Protein AF-A0AAD9WYL6-F1 (afdb_monomer_lite)

pLDDT: mean 79.32, std 15.43, range [36.16, 98.44]

Organism: NCBI:txid168575

InterPro domains:
  IPR050232 F-box/LRR-repeat protein 13/AtMIF1-like [PTHR31900] (2-157)
  IPR055411 F-box/LRR-repeat protein 15/At3g58940/PEG3-like, LRR domain [PF24758] (2-146)

Structure (mmCIF, N/CA/C/O backbone):
data_AF-A0AAD9WYL6-F1
#
_entry.id   AF-A0AAD9WYL6-F1
#
loop_
_atom_site.group_PDB
_atom_site.id
_atom_site.type_symbol
_atom_site.label_atom_id
_atom_site.label_alt_id
_atom_site.label_comp_id
_atom_site.label_asym_id
_atom_site.label_entity_id
_atom_site.label_seq_id
_atom_site.pdbx_PDB_ins_code
_atom_site.Cartn_x
_atom_site.Cartn_y
_atom_site.Cartn_z
_atom_site.occupancy
_atom_site.B_iso_or_equiv
_atom_site.auth_seq_id
_atom_site.auth_comp_id
_atom_site.auth_asym_id
_atom_site.auth_atom_id
_atom_site.pdbx_PDB_model_num
ATOM 1 N N . MET A 1 1 ? -6.197 -28.060 -0.297 1.00 52.44 1 MET A N 1
ATOM 2 C CA . MET A 1 1 ? -6.717 -26.682 -0.125 1.00 52.44 1 MET A CA 1
ATOM 3 C C . MET A 1 1 ? -6.714 -26.331 1.354 1.00 52.44 1 MET A C 1
ATOM 5 O O . MET A 1 1 ? -7.351 -27.037 2.128 1.00 52.44 1 MET A O 1
ATOM 9 N N . CYS A 1 2 ? -5.979 -25.294 1.756 1.00 55.16 2 CYS A N 1
ATOM 10 C CA . CYS A 1 2 ? -5.820 -24.909 3.160 1.00 55.16 2 CYS A CA 1
ATOM 11 C C . CYS A 1 2 ? -6.941 -23.933 3.568 1.00 55.16 2 CYS A C 1
ATOM 13 O O . CYS A 1 2 ? -6.807 -22.726 3.416 1.00 55.16 2 CYS A O 1
ATOM 15 N N . ARG A 1 3 ? -8.079 -24.454 4.051 1.00 66.62 3 ARG A N 1
ATOM 16 C CA . ARG A 1 3 ? -9.292 -23.661 4.373 1.00 66.62 3 ARG A CA 1
ATOM 17 C C . ARG A 1 3 ? -9.176 -22.782 5.628 1.00 66.62 3 ARG A C 1
ATOM 19 O O . ARG A 1 3 ? -10.157 -22.178 6.035 1.00 66.62 3 ARG A O 1
ATOM 26 N N . SER A 1 4 ? -8.011 -22.721 6.259 1.00 79.31 4 SER A N 1
ATOM 27 C CA . SER A 1 4 ? -7.775 -21.965 7.494 1.00 79.31 4 SER A CA 1
ATOM 28 C C . SER A 1 4 ? -6.574 -21.029 7.396 1.00 79.31 4 SER A C 1
ATOM 30 O O . SER A 1 4 ? -6.158 -20.466 8.409 1.00 79.31 4 SER A O 1
ATOM 32 N N . LEU A 1 5 ? -5.979 -20.889 6.206 1.00 85.06 5 LEU A N 1
ATOM 33 C CA . LEU A 1 5 ? -4.771 -20.097 6.035 1.00 85.06 5 LEU A CA 1
ATOM 34 C C . LEU A 1 5 ? -5.101 -18.608 6.190 1.00 85.06 5 LEU A C 1
ATOM 36 O O . LEU A 1 5 ? -5.692 -17.999 5.306 1.00 85.06 5 LEU A O 1
ATOM 40 N N . LYS A 1 6 ? -4.720 -18.039 7.336 1.00 90.94 6 LYS A N 1
ATOM 41 C CA . LYS A 1 6 ? -4.897 -16.613 7.654 1.00 90.94 6 LYS A CA 1
ATOM 42 C C . LYS A 1 6 ? -3.690 -15.766 7.277 1.00 90.94 6 LYS A C 1
ATOM 44 O O . LYS A 1 6 ? -3.832 -14.566 7.082 1.00 90.94 6 LYS A O 1
ATOM 49 N N . THR A 1 7 ? -2.520 -16.385 7.183 1.00 92.44 7 THR A N 1
ATOM 50 C CA . THR A 1 7 ? -1.264 -15.697 6.904 1.00 92.44 7 THR A CA 1
ATOM 51 C C . THR A 1 7 ? -0.485 -16.491 5.878 1.00 92.44 7 THR A C 1
ATOM 53 O O . THR A 1 7 ? -0.238 -17.679 6.079 1.00 92.44 7 THR A O 1
ATOM 56 N N . LEU A 1 8 ? -0.081 -15.824 4.805 1.00 90.00 8 LEU A N 1
ATOM 57 C CA . LEU A 1 8 ? 0.807 -16.355 3.788 1.00 90.00 8 LEU A CA 1
ATOM 58 C C . LEU A 1 8 ? 1.998 -15.412 3.683 1.00 90.00 8 LEU A C 1
ATOM 60 O O . LEU A 1 8 ? 1.837 -14.207 3.505 1.00 90.00 8 LEU A O 1
ATOM 64 N N . LYS A 1 9 ? 3.194 -15.974 3.821 1.00 91.88 9 LYS A N 1
ATOM 65 C CA . LYS A 1 9 ? 4.445 -15.259 3.607 1.00 91.88 9 LYS A CA 1
ATOM 66 C C . LYS A 1 9 ? 5.220 -16.006 2.541 1.00 91.88 9 LYS A C 1
ATOM 68 O O . LYS A 1 9 ? 5.537 -17.177 2.742 1.00 91.88 9 LYS A O 1
ATOM 73 N N . LEU A 1 10 ? 5.500 -15.343 1.432 1.00 88.38 10 LEU A N 1
ATOM 74 C CA . LEU A 1 10 ? 6.329 -15.872 0.361 1.00 88.38 10 LEU A CA 1
ATOM 75 C C . LEU A 1 10 ? 7.615 -15.059 0.322 1.00 88.38 10 LEU A C 1
ATOM 77 O O . LEU A 1 10 ? 7.587 -13.832 0.283 1.00 88.38 10 LEU A O 1
ATOM 81 N N . TRP A 1 11 ? 8.726 -15.774 0.414 1.00 84.38 11 TRP A N 1
ATOM 82 C CA . TRP A 1 11 ? 10.079 -15.242 0.395 1.00 84.38 11 TRP A CA 1
ATOM 83 C C . TRP A 1 11 ? 10.818 -16.016 -0.685 1.00 84.38 11 TRP A C 1
ATOM 85 O O . TRP A 1 11 ? 10.579 -17.223 -0.793 1.00 84.38 11 TRP A O 1
ATOM 95 N N . LEU A 1 12 ? 11.730 -15.341 -1.389 1.00 76.12 12 LEU A N 1
ATOM 96 C CA . LEU A 1 12 ? 12.538 -15.813 -2.525 1.00 76.12 12 LEU A CA 1
ATOM 97 C C . LEU A 1 12 ? 11.922 -15.476 -3.890 1.00 76.12 12 LEU A C 1
ATOM 99 O O . LEU A 1 12 ? 10.693 -15.427 -4.003 1.00 76.12 12 LEU A O 1
ATOM 103 N N . PRO A 1 13 ? 12.771 -15.325 -4.933 1.00 72.19 13 PRO A N 1
ATOM 104 C CA . PRO A 1 13 ? 12.332 -15.162 -6.312 1.00 72.19 13 PRO A CA 1
ATOM 105 C C . PRO A 1 13 ? 11.465 -16.339 -6.738 1.00 72.19 13 PRO A C 1
ATOM 107 O O . PRO A 1 13 ? 11.939 -17.402 -7.137 1.00 72.19 13 PRO A O 1
ATOM 110 N N . CYS A 1 14 ? 10.160 -16.135 -6.628 1.00 71.38 14 CYS A N 1
ATOM 111 C CA . CYS A 1 14 ? 9.137 -17.028 -7.123 1.00 71.38 14 CYS A CA 1
ATOM 112 C C . CYS A 1 14 ? 8.284 -16.261 -8.121 1.00 71.38 14 CYS A C 1
ATOM 114 O O . CYS A 1 14 ? 8.008 -15.072 -7.954 1.00 71.38 14 CYS A O 1
ATOM 116 N N . ARG A 1 15 ? 7.901 -16.954 -9.190 1.00 73.94 15 ARG A N 1
ATOM 117 C CA . ARG A 1 15 ? 6.979 -16.412 -10.173 1.00 73.94 15 ARG A CA 1
ATOM 118 C C . ARG A 1 15 ? 5.569 -16.728 -9.715 1.00 73.94 15 ARG A C 1
ATOM 120 O O . ARG A 1 15 ? 5.227 -17.888 -9.484 1.00 73.94 15 ARG A O 1
ATOM 127 N N . LEU A 1 16 ? 4.786 -15.683 -9.534 1.00 71.62 16 LEU A N 1
ATOM 128 C CA . LEU A 1 16 ? 3.432 -15.758 -9.039 1.00 71.62 16 LEU A CA 1
ATOM 129 C C . LEU A 1 16 ? 2.500 -15.381 -10.183 1.00 71.62 16 LEU A C 1
ATOM 131 O O . LEU A 1 16 ? 2.126 -14.224 -10.357 1.00 71.62 16 LEU A O 1
ATOM 135 N N . ASP A 1 17 ? 2.157 -16.390 -10.975 1.00 66.44 17 ASP A N 1
ATOM 136 C CA . ASP A 1 17 ? 1.186 -16.249 -12.049 1.00 66.44 17 ASP A CA 1
ATOM 137 C C . ASP A 1 17 ? -0.225 -16.408 -11.465 1.00 66.44 17 ASP A C 1
ATOM 139 O O . ASP A 1 17 ? -0.528 -17.403 -10.802 1.00 66.44 17 ASP A O 1
ATOM 143 N N . ASN A 1 18 ? -1.114 -15.453 -11.744 1.00 55.84 18 ASN A N 1
ATOM 144 C CA . ASN A 1 18 ? -2.562 -15.620 -11.595 1.00 55.84 18 ASN A CA 1
ATOM 145 C C . ASN A 1 18 ? -3.059 -16.141 -10.225 1.00 55.84 18 ASN A C 1
ATOM 147 O O . ASN A 1 18 ? -3.792 -17.135 -10.167 1.00 55.84 18 ASN A O 1
ATOM 151 N N . LEU A 1 19 ? -2.807 -15.408 -9.125 1.00 55.34 19 LEU A N 1
ATOM 152 C CA . LEU A 1 19 ? -3.523 -15.625 -7.843 1.00 55.34 19 LEU A CA 1
ATOM 153 C C . LEU A 1 19 ? -5.058 -15.605 -8.000 1.00 55.34 19 LEU A C 1
ATOM 155 O O . LEU A 1 19 ? -5.783 -16.168 -7.178 1.00 55.34 19 LEU A O 1
ATOM 159 N N . VAL A 1 20 ? -5.542 -14.954 -9.062 1.00 48.94 20 VAL A N 1
ATOM 160 C CA . VAL A 1 20 ? -6.944 -14.578 -9.280 1.00 48.94 20 VAL A CA 1
ATOM 161 C C . VAL A 1 20 ? -7.615 -15.371 -10.390 1.00 48.94 20 VAL A C 1
ATOM 163 O O . VAL A 1 20 ? -8.774 -15.106 -10.694 1.00 48.94 20 VAL A O 1
ATOM 166 N N . SER A 1 21 ? -6.992 -16.414 -10.961 1.00 51.00 21 SER A N 1
ATOM 167 C CA . SER A 1 21 ? -7.818 -17.303 -11.789 1.00 51.00 21 SER A CA 1
ATOM 168 C C . SER A 1 21 ? -8.995 -17.775 -10.919 1.00 51.00 21 SER A C 1
ATOM 170 O O . SER A 1 21 ? -8.754 -18.250 -9.804 1.00 51.00 21 SER A O 1
ATOM 172 N N . PRO A 1 22 ? -10.259 -17.673 -11.374 1.00 47.81 22 PRO A N 1
ATOM 173 C CA . PRO A 1 22 ? -11.424 -18.144 -10.617 1.00 47.81 22 PRO A CA 1
ATOM 174 C C . PRO A 1 22 ? -11.296 -19.612 -10.168 1.00 47.81 22 PRO A C 1
ATOM 176 O O . PRO A 1 22 ? -11.994 -20.067 -9.267 1.00 47.81 22 PRO A O 1
ATOM 179 N N . LYS A 1 23 ? -10.368 -20.356 -10.786 1.00 47.44 23 LYS A N 1
ATOM 180 C CA . LYS A 1 23 ? -9.962 -21.716 -10.420 1.00 47.44 23 LYS A CA 1
ATOM 181 C C . LYS A 1 23 ? -9.140 -21.805 -9.119 1.00 47.44 23 LYS A C 1
ATOM 183 O O . LYS A 1 23 ? -9.174 -22.850 -8.473 1.00 47.44 23 LYS A O 1
ATOM 188 N N . TYR A 1 24 ? -8.427 -20.747 -8.721 1.00 50.22 24 TYR A N 1
ATOM 189 C CA . TYR A 1 24 ? -7.534 -20.695 -7.551 1.00 50.22 24 TYR A CA 1
ATOM 190 C C . TYR A 1 24 ? -7.985 -19.704 -6.459 1.00 50.22 24 TYR A C 1
ATOM 192 O O . TYR A 1 24 ? -7.604 -19.880 -5.300 1.00 50.22 24 TYR A O 1
ATOM 200 N N . SER A 1 25 ? -8.863 -18.740 -6.778 1.00 52.41 25 SER A N 1
ATOM 201 C CA . SER A 1 25 ? -9.396 -17.731 -5.835 1.00 52.41 25 SER A CA 1
ATOM 202 C C . SER A 1 25 ? -10.099 -18.328 -4.602 1.00 52.41 25 SER A C 1
ATOM 204 O O . SER A 1 25 ? -10.103 -17.739 -3.523 1.00 52.41 25 SER A O 1
ATOM 206 N N . ILE A 1 26 ? -10.611 -19.556 -4.721 1.00 52.53 26 ILE A N 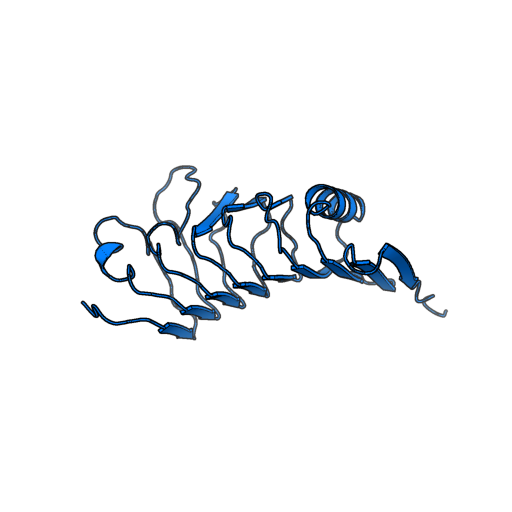1
ATOM 207 C CA . ILE A 1 26 ? -11.281 -20.310 -3.647 1.00 52.53 26 ILE A CA 1
ATOM 208 C C . ILE A 1 26 ? -10.323 -20.614 -2.468 1.00 52.53 26 ILE A C 1
ATOM 210 O O . ILE A 1 26 ? -10.763 -20.891 -1.351 1.00 52.53 26 ILE A O 1
ATOM 214 N N . GLY A 1 27 ? -9.002 -20.557 -2.682 1.00 59.69 27 GLY A N 1
ATOM 215 C CA . GLY A 1 27 ? -7.993 -20.928 -1.685 1.00 59.69 27 GLY A CA 1
ATOM 216 C C . GLY A 1 27 ? -7.671 -19.871 -0.623 1.00 59.69 27 GLY A C 1
ATOM 217 O O . GLY A 1 27 ? -7.211 -20.246 0.456 1.00 59.69 27 GLY A O 1
ATOM 218 N N . PHE A 1 28 ? -7.920 -18.585 -0.892 1.00 74.38 28 PHE A N 1
ATOM 219 C CA . PHE A 1 28 ? -7.426 -17.474 -0.058 1.00 74.38 28 PHE A CA 1
ATOM 220 C C . PHE A 1 28 ? -8.524 -16.613 0.562 1.00 74.38 28 PHE A C 1
ATOM 222 O O . PHE A 1 28 ? -8.239 -15.585 1.167 1.00 74.38 28 PHE A O 1
ATOM 229 N N . GLN A 1 29 ? -9.778 -17.062 0.514 1.00 78.88 29 GLN A N 1
ATOM 230 C CA . GLN A 1 29 ? -10.900 -16.318 1.089 1.00 78.88 29 GLN A CA 1
ATOM 231 C C . GLN A 1 29 ? -10.741 -16.012 2.588 1.00 78.88 29 GLN A C 1
ATOM 233 O O . GLN A 1 29 ? -11.366 -15.083 3.068 1.00 78.88 29 GLN A O 1
ATOM 238 N N . PHE A 1 30 ? -9.936 -16.765 3.344 1.00 85.00 30 PHE A N 1
ATOM 239 C CA . PHE A 1 30 ? -9.688 -16.519 4.776 1.00 85.00 30 PHE A CA 1
ATOM 240 C C . PHE A 1 30 ? -8.357 -15.820 5.062 1.00 85.00 30 PHE A C 1
ATOM 242 O O . PHE A 1 30 ? -8.015 -15.611 6.230 1.00 85.00 30 PHE A O 1
ATOM 249 N N . LEU A 1 31 ? -7.600 -15.497 4.014 1.00 90.25 31 LEU A N 1
ATOM 250 C CA . LEU A 1 31 ? -6.308 -14.855 4.134 1.00 90.25 31 LEU A CA 1
ATOM 251 C C . LEU A 1 31 ? -6.506 -13.432 4.650 1.00 90.25 31 LEU A C 1
ATOM 253 O O . LEU A 1 31 ? -7.229 -12.651 4.045 1.00 90.25 31 LEU A O 1
ATOM 257 N N . LYS A 1 32 ? -5.863 -13.127 5.775 1.00 94.69 32 LYS A N 1
ATOM 258 C CA . LYS A 1 32 ? -5.851 -11.813 6.425 1.00 94.69 32 LYS A CA 1
ATOM 259 C C . LYS A 1 32 ? -4.530 -11.093 6.219 1.00 94.69 32 LYS A C 1
ATOM 261 O O . LYS A 1 32 ? -4.514 -9.877 6.142 1.00 94.69 32 LYS A O 1
ATOM 266 N N . ASN A 1 33 ? -3.430 -11.836 6.131 1.00 95.56 33 ASN A N 1
ATOM 267 C CA . ASN A 1 33 ? -2.089 -11.280 6.015 1.00 95.56 33 ASN A CA 1
ATOM 268 C C . ASN A 1 33 ? -1.378 -11.907 4.821 1.00 95.56 33 ASN A C 1
ATOM 270 O O . ASN A 1 33 ? -1.185 -13.127 4.793 1.00 95.56 33 ASN A O 1
ATOM 274 N N . LEU A 1 34 ? -0.958 -11.080 3.873 1.00 93.25 34 LEU A N 1
ATOM 275 C CA . LEU A 1 34 ? -0.151 -11.492 2.737 1.00 93.25 34 LEU A CA 1
ATOM 276 C C . LEU A 1 34 ? 1.135 -10.675 2.714 1.00 93.25 34 LEU A C 1
ATOM 278 O O . LEU A 1 34 ? 1.091 -9.454 2.631 1.00 93.25 34 LEU A O 1
ATOM 282 N N . ILE A 1 35 ? 2.271 -11.363 2.785 1.00 93.56 35 ILE A N 1
ATOM 283 C CA . ILE A 1 35 ? 3.592 -10.750 2.648 1.00 93.56 35 ILE A CA 1
ATOM 284 C C . ILE A 1 35 ? 4.287 -11.419 1.472 1.00 93.56 35 ILE A C 1
ATOM 286 O O . ILE A 1 35 ? 4.520 -12.632 1.502 1.00 93.56 35 ILE A O 1
ATOM 290 N N . LEU A 1 36 ? 4.608 -10.632 0.454 1.00 91.56 36 LEU A N 1
ATOM 291 C CA . LEU A 1 36 ? 5.370 -11.049 -0.713 1.00 91.56 36 LEU A CA 1
ATOM 292 C C . LEU A 1 36 ? 6.725 -10.350 -0.673 1.00 91.56 36 LEU A C 1
ATOM 294 O O . LEU A 1 36 ? 6.789 -9.132 -0.521 1.00 91.56 36 LEU A O 1
ATOM 298 N N . ASN A 1 37 ? 7.801 -11.121 -0.777 1.00 92.00 37 ASN A N 1
ATOM 299 C CA . ASN A 1 37 ? 9.156 -10.596 -0.829 1.00 92.00 37 ASN A CA 1
ATOM 300 C C . ASN A 1 37 ? 9.907 -11.182 -2.027 1.00 92.00 37 ASN A C 1
ATOM 302 O O . ASN A 1 37 ? 9.990 -12.404 -2.153 1.00 92.00 37 ASN A O 1
ATOM 306 N N . GLU A 1 38 ? 10.450 -10.307 -2.874 1.00 90.62 38 GLU A N 1
ATOM 307 C CA . GLU A 1 38 ? 11.195 -10.655 -4.091 1.00 90.62 38 GLU A CA 1
ATOM 308 C C . GLU A 1 38 ? 10.375 -11.458 -5.116 1.00 90.62 38 GLU A C 1
ATOM 310 O O . GLU A 1 38 ? 10.911 -12.251 -5.884 1.00 90.62 38 GLU A O 1
ATOM 315 N N . VAL A 1 39 ? 9.055 -11.263 -5.157 1.00 85.81 39 VAL A N 1
ATOM 316 C CA . VAL A 1 39 ? 8.153 -12.037 -6.025 1.00 85.81 39 VAL A CA 1
ATOM 317 C C . VAL A 1 39 ? 8.046 -11.412 -7.413 1.00 85.81 39 VAL A C 1
ATOM 319 O O . VAL A 1 39 ? 7.825 -10.210 -7.548 1.00 85.81 39 VAL A O 1
ATOM 322 N N . TRP A 1 40 ? 8.155 -12.246 -8.448 1.00 82.38 40 TRP A N 1
ATOM 323 C CA . TRP A 1 40 ? 7.896 -11.867 -9.835 1.00 82.38 40 TRP A CA 1
ATOM 324 C C . TRP A 1 40 ? 6.422 -12.059 -10.155 1.00 82.38 40 TRP A C 1
ATOM 326 O O . TRP A 1 40 ? 5.912 -13.178 -10.187 1.00 82.38 40 TRP A O 1
ATOM 336 N N . ILE A 1 41 ? 5.749 -10.952 -10.401 1.00 76.25 41 ILE A N 1
ATOM 337 C CA . ILE A 1 41 ? 4.348 -10.873 -10.759 1.00 76.25 41 ILE A CA 1
ATOM 338 C C . ILE A 1 41 ? 4.280 -10.659 -12.267 1.00 76.25 41 ILE A C 1
ATOM 340 O O . ILE A 1 41 ? 4.645 -9.604 -12.789 1.00 76.25 41 ILE A O 1
ATOM 344 N N . SER A 1 42 ? 3.811 -11.678 -12.977 1.00 68.75 42 SER A N 1
ATOM 345 C CA . SER A 1 42 ? 3.544 -11.581 -14.406 1.00 68.75 42 SER A CA 1
ATOM 346 C C . SER A 1 42 ? 2.118 -11.974 -14.707 1.00 68.75 42 SER A C 1
ATOM 348 O O . SER A 1 42 ? 1.587 -12.931 -14.142 1.00 68.75 42 SER A O 1
ATOM 350 N N . ASP A 1 43 ? 1.537 -11.242 -15.643 1.00 62.22 43 ASP A N 1
ATOM 351 C CA . ASP A 1 43 ? 0.352 -11.683 -16.340 1.00 62.22 43 ASP A CA 1
ATOM 352 C C . ASP A 1 43 ? 0.782 -12.440 -17.603 1.00 62.22 43 ASP A C 1
ATOM 354 O O . ASP A 1 43 ? 1.632 -11.968 -18.361 1.00 62.22 43 ASP A O 1
ATOM 358 N N . ASN A 1 44 ? 0.241 -13.643 -17.782 1.00 56.78 44 ASN A N 1
ATOM 359 C CA . ASN A 1 44 ? 0.467 -14.457 -18.975 1.00 56.78 44 ASN A CA 1
ATOM 360 C C . ASN A 1 44 ? -0.633 -14.231 -20.033 1.00 56.78 44 ASN A C 1
ATOM 362 O O . ASN A 1 44 ? -0.583 -14.886 -21.073 1.00 56.78 44 ASN A O 1
ATOM 366 N N . ASP A 1 45 ? -1.617 -13.352 -19.789 1.00 55.84 45 ASP A N 1
ATOM 367 C CA . AS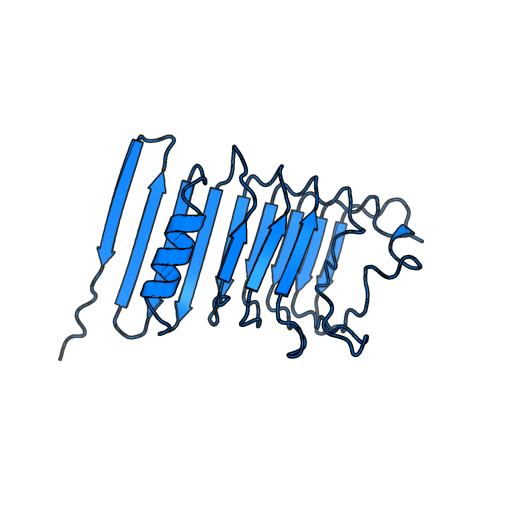P A 1 45 ? -2.652 -13.015 -20.766 1.00 55.84 45 ASP A CA 1
ATOM 368 C C . ASP A 1 45 ? -2.235 -11.808 -21.637 1.00 55.84 45 ASP A C 1
ATOM 370 O O . ASP A 1 45 ? -2.036 -10.682 -21.191 1.00 55.84 45 ASP A O 1
ATOM 374 N N . ASP A 1 46 ? -2.110 -12.058 -22.942 1.00 51.38 46 ASP A N 1
ATOM 375 C CA . ASP A 1 46 ? -1.544 -11.168 -23.971 1.00 51.38 46 ASP A CA 1
ATOM 376 C C . ASP A 1 46 ? -2.341 -9.869 -24.270 1.00 51.38 46 ASP A C 1
ATOM 378 O O . ASP A 1 46 ? -2.180 -9.273 -25.340 1.00 51.38 46 ASP A O 1
ATOM 382 N N . LYS A 1 47 ? -3.255 -9.407 -23.403 1.00 51.81 47 LYS A N 1
ATOM 383 C CA . LYS A 1 47 ? -4.171 -8.301 -23.751 1.00 51.81 47 LYS A CA 1
ATOM 384 C C . LYS A 1 47 ? -4.475 -7.332 -22.613 1.00 51.81 47 LYS A C 1
ATOM 386 O O . LYS A 1 47 ? -5.551 -7.401 -22.035 1.00 51.81 47 LYS A O 1
ATOM 391 N N . ASN A 1 48 ? -3.617 -6.319 -22.468 1.00 50.66 48 ASN A N 1
ATOM 392 C CA . ASN A 1 48 ? -3.969 -4.961 -22.014 1.00 50.66 48 ASN A CA 1
ATOM 393 C C . ASN A 1 48 ? -4.902 -4.898 -20.787 1.00 50.66 48 ASN A C 1
ATOM 395 O O . ASN A 1 48 ? -5.838 -4.096 -20.735 1.00 50.66 48 ASN A O 1
ATOM 399 N N . SER A 1 49 ? -4.702 -5.810 -19.847 1.00 52.81 49 SER A N 1
ATOM 400 C CA . SER A 1 49 ? -5.659 -6.119 -18.804 1.00 52.81 49 SER A CA 1
ATOM 401 C C . SER A 1 49 ? -5.193 -5.490 -17.501 1.00 52.81 49 SER A C 1
ATOM 403 O O . SER A 1 49 ? -4.176 -5.840 -16.910 1.00 52.81 49 SER A O 1
ATOM 405 N N . SER A 1 50 ? -5.969 -4.511 -17.050 1.00 57.22 50 SER A N 1
ATOM 406 C CA . SER A 1 50 ? -5.947 -4.030 -15.677 1.00 57.22 50 SER A CA 1
ATOM 407 C C . SER A 1 50 ? -6.170 -5.215 -14.734 1.00 57.22 50 SER A C 1
ATOM 409 O O . SER A 1 50 ? -7.300 -5.699 -14.613 1.00 57.22 50 SER A O 1
ATOM 411 N N . HIS A 1 51 ? -5.114 -5.712 -14.094 1.00 66.38 51 HIS A N 1
ATOM 412 C CA . HIS A 1 51 ? -5.221 -6.859 -13.201 1.00 66.38 51 HIS A CA 1
ATOM 413 C C . HIS A 1 51 ? -5.132 -6.446 -11.743 1.00 66.38 51 HIS A C 1
ATOM 415 O O . HIS A 1 51 ? -4.170 -5.823 -11.297 1.00 66.38 51 HIS A O 1
ATOM 421 N N . ASP A 1 52 ? -6.148 -6.870 -11.002 1.00 77.19 52 ASP A N 1
ATOM 422 C CA . ASP A 1 52 ? -6.166 -6.839 -9.554 1.00 77.19 52 ASP A CA 1
ATOM 423 C C . ASP A 1 52 ? -5.931 -8.248 -9.014 1.00 77.19 52 ASP A C 1
ATOM 425 O O . ASP A 1 52 ? -6.841 -9.083 -8.986 1.00 77.19 52 ASP A O 1
ATOM 429 N N . LEU A 1 53 ? -4.693 -8.492 -8.581 1.00 74.69 53 LEU A N 1
ATOM 430 C CA . LEU A 1 53 ? -4.208 -9.773 -8.060 1.00 74.69 53 LEU A CA 1
ATOM 431 C C . LEU A 1 53 ? -4.766 -10.130 -6.678 1.00 74.69 53 LEU A C 1
ATOM 433 O O . LEU A 1 53 ? -4.598 -11.263 -6.219 1.00 74.69 53 LEU A O 1
ATOM 437 N N . PHE A 1 54 ? -5.422 -9.184 -6.011 1.00 79.88 54 PHE A N 1
ATOM 438 C CA . PHE A 1 54 ? -5.908 -9.352 -4.647 1.00 79.88 54 PHE A CA 1
ATOM 439 C C . PHE A 1 54 ? -7.431 -9.354 -4.557 1.00 79.88 54 PHE A C 1
ATOM 441 O O . PHE A 1 54 ? -7.957 -9.668 -3.492 1.00 79.88 54 PHE A O 1
ATOM 448 N N . SER A 1 55 ? -8.138 -9.153 -5.672 1.00 77.94 55 SER A N 1
ATOM 449 C CA . SER A 1 55 ? -9.607 -9.194 -5.748 1.00 77.94 55 SER A CA 1
ATOM 450 C C . SER A 1 55 ? -10.242 -10.479 -5.181 1.00 77.94 55 SER A C 1
ATOM 452 O O . SER A 1 55 ? -11.372 -10.457 -4.695 1.00 77.94 55 SER A O 1
ATOM 454 N N . GLY A 1 56 ? -9.523 -11.610 -5.183 1.00 77.19 56 GLY A N 1
ATOM 455 C CA . GLY A 1 56 ? -9.967 -12.867 -4.557 1.00 77.19 56 GLY A CA 1
ATOM 456 C C . GLY A 1 56 ? -9.770 -12.948 -3.033 1.00 77.19 56 GLY A C 1
ATOM 457 O O . GLY A 1 56 ? -10.338 -13.822 -2.376 1.00 77.19 56 GLY A O 1
ATOM 458 N N . CYS A 1 57 ? -8.981 -12.049 -2.445 1.00 83.94 57 CYS A N 1
ATOM 459 C CA . CYS A 1 57 ? -8.618 -12.039 -1.028 1.00 83.94 57 CYS A CA 1
ATOM 460 C C . CYS A 1 57 ? -9.557 -11.122 -0.224 1.00 83.94 57 CYS A C 1
ATOM 462 O O . CYS A 1 57 ? -9.134 -10.159 0.407 1.00 83.94 57 CYS A O 1
ATOM 464 N N . LEU A 1 58 ? -10.856 -11.435 -0.213 1.00 86.44 58 LEU A N 1
ATOM 465 C CA . LEU A 1 58 ? -11.909 -10.574 0.362 1.00 86.44 58 LEU A CA 1
ATOM 466 C C . LEU A 1 58 ? -11.783 -10.285 1.871 1.00 86.44 58 LEU A C 1
ATOM 468 O O . LEU A 1 58 ? -12.463 -9.399 2.388 1.00 86.44 58 LEU A O 1
ATOM 472 N N . ASN A 1 59 ? -10.967 -11.058 2.593 1.00 91.31 59 ASN A N 1
ATOM 473 C CA . ASN A 1 59 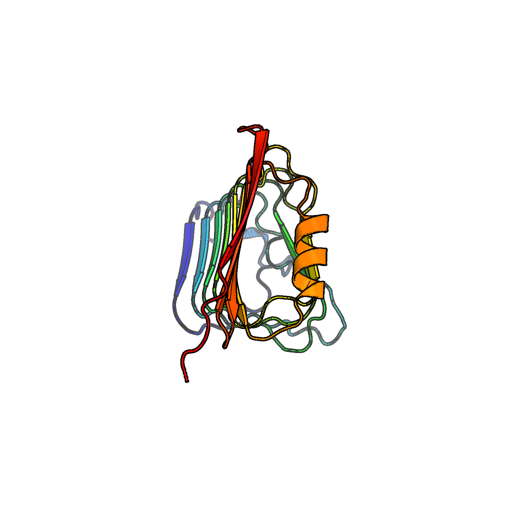? -10.704 -10.874 4.022 1.00 91.31 59 ASN A CA 1
ATOM 474 C C . ASN A 1 59 ? -9.286 -10.371 4.319 1.00 91.31 59 ASN A C 1
ATOM 476 O O . ASN A 1 59 ? -8.868 -10.420 5.476 1.00 91.31 59 ASN A O 1
ATOM 480 N N . LEU A 1 60 ? -8.559 -9.909 3.298 1.00 93.69 60 LEU A N 1
ATOM 481 C CA . LEU A 1 60 ? -7.210 -9.387 3.450 1.00 93.69 60 LEU A CA 1
ATOM 482 C C . LEU A 1 60 ? -7.244 -8.090 4.256 1.00 93.69 60 LEU A C 1
ATOM 484 O O . LEU A 1 60 ? -7.912 -7.141 3.865 1.00 93.69 60 LEU A O 1
ATOM 488 N N . GLU A 1 61 ? -6.524 -8.080 5.372 1.00 97.25 61 GLU A N 1
ATOM 489 C CA . GLU A 1 61 ? -6.406 -6.964 6.315 1.00 97.25 61 GLU A CA 1
ATOM 490 C C . GLU A 1 61 ? -5.025 -6.301 6.202 1.00 97.25 61 GLU A C 1
ATOM 492 O O . GLU A 1 61 ? -4.916 -5.086 6.331 1.00 97.25 61 GLU A O 1
ATOM 497 N N . ASN A 1 62 ? -3.978 -7.080 5.907 1.00 97.94 62 ASN A N 1
ATOM 498 C CA . ASN A 1 62 ? -2.600 -6.609 5.787 1.00 97.94 62 ASN A CA 1
ATOM 499 C C . ASN A 1 62 ? -1.952 -7.143 4.505 1.00 97.94 62 ASN A C 1
ATOM 501 O O . ASN A 1 62 ? -1.876 -8.362 4.307 1.00 97.94 62 ASN A O 1
ATOM 505 N N . LEU A 1 63 ? -1.446 -6.236 3.672 1.00 96.06 63 LEU A N 1
ATOM 506 C CA . LEU A 1 63 ? -0.696 -6.547 2.459 1.00 96.06 63 LEU A CA 1
ATOM 507 C C . LEU A 1 63 ? 0.670 -5.865 2.503 1.00 96.06 63 LEU A C 1
ATOM 509 O O . LEU A 1 63 ? 0.755 -4.651 2.669 1.00 96.06 63 LEU A O 1
ATOM 513 N N . GLU A 1 64 ? 1.730 -6.647 2.325 1.00 95.81 64 GLU A N 1
ATOM 514 C CA . GLU A 1 64 ? 3.097 -6.142 2.218 1.00 95.81 64 GLU A CA 1
ATOM 515 C C . GLU A 1 64 ? 3.745 -6.675 0.935 1.00 95.81 64 GLU A C 1
ATOM 517 O O . GLU A 1 64 ? 3.812 -7.889 0.720 1.00 95.81 64 GLU A O 1
ATOM 522 N N . LEU A 1 65 ? 4.210 -5.763 0.084 1.00 92.75 65 LEU A N 1
ATOM 523 C CA . LEU A 1 65 ? 4.891 -6.048 -1.176 1.00 92.75 65 LEU A CA 1
ATOM 524 C C . LEU A 1 65 ? 6.310 -5.498 -1.091 1.00 92.75 65 LEU A C 1
ATOM 526 O O . LEU A 1 65 ? 6.500 -4.290 -1.151 1.00 92.75 65 LEU A O 1
ATOM 530 N N . ASN A 1 66 ? 7.300 -6.371 -0.948 1.00 92.69 66 ASN A N 1
ATOM 531 C CA . ASN A 1 66 ? 8.698 -5.983 -0.787 1.00 92.69 66 ASN A CA 1
ATOM 532 C C . ASN A 1 66 ? 9.516 -6.468 -1.983 1.00 92.69 66 ASN A C 1
ATOM 534 O O . ASN A 1 66 ? 9.478 -7.656 -2.307 1.00 92.69 66 ASN A O 1
ATOM 538 N N . LYS A 1 67 ? 10.251 -5.563 -2.637 1.00 89.81 67 LYS A N 1
ATOM 539 C CA . LYS A 1 67 ? 11.155 -5.861 -3.762 1.00 89.81 67 LYS A CA 1
ATOM 540 C C . LYS A 1 67 ? 10.505 -6.714 -4.846 1.00 89.81 67 LYS A C 1
ATOM 542 O O . LYS A 1 67 ? 11.126 -7.612 -5.406 1.00 89.81 67 LYS A O 1
ATOM 547 N N . CYS A 1 68 ? 9.215 -6.519 -5.070 1.00 86.50 68 CYS A N 1
ATOM 548 C CA . CYS A 1 68 ? 8.479 -7.309 -6.040 1.00 86.50 68 CYS A CA 1
ATOM 549 C C . CYS A 1 68 ? 8.692 -6.727 -7.450 1.00 86.50 68 CYS A C 1
ATOM 551 O O . CYS A 1 68 ? 8.990 -5.539 -7.627 1.00 86.50 68 CYS A O 1
ATOM 553 N N . PHE A 1 69 ? 8.554 -7.583 -8.458 1.00 82.19 69 PHE A N 1
ATOM 554 C CA . PHE A 1 69 ? 8.810 -7.238 -9.853 1.00 82.19 69 PHE A CA 1
ATOM 555 C C . PHE A 1 69 ? 7.560 -7.429 -10.690 1.00 82.19 69 PHE A C 1
ATOM 557 O O . PHE A 1 69 ? 6.967 -8.502 -10.647 1.00 82.19 69 PHE A O 1
ATOM 564 N N . TRP A 1 70 ? 7.177 -6.411 -11.457 1.00 77.12 70 TRP A N 1
ATOM 565 C CA . TRP A 1 70 ? 6.030 -6.479 -12.357 1.00 77.12 70 TRP A CA 1
ATOM 566 C C . TRP A 1 70 ? 6.501 -6.626 -13.796 1.00 77.12 70 TRP A C 1
ATOM 568 O O . TRP A 1 70 ? 7.469 -5.993 -14.221 1.00 77.12 70 TRP A O 1
ATOM 578 N N . ALA A 1 71 ? 5.801 -7.462 -14.560 1.00 69.69 71 ALA A N 1
ATOM 579 C CA . ALA A 1 71 ? 6.018 -7.553 -15.994 1.00 69.69 71 ALA A CA 1
ATOM 580 C C . ALA A 1 71 ? 5.731 -6.199 -16.675 1.00 69.69 71 ALA A C 1
ATOM 582 O O . ALA A 1 71 ? 4.766 -5.505 -16.357 1.00 69.69 71 ALA A O 1
ATOM 583 N N . SER A 1 72 ? 6.585 -5.830 -17.632 1.00 65.00 72 SER A N 1
ATOM 584 C CA . SER A 1 72 ? 6.642 -4.500 -18.259 1.00 65.00 72 SER A CA 1
ATOM 585 C C . SER A 1 72 ? 5.471 -4.162 -19.191 1.00 65.00 72 SER A C 1
ATOM 587 O O . SER A 1 72 ? 5.503 -3.135 -19.861 1.00 65.00 72 SER A O 1
ATOM 589 N N . ASN A 1 73 ? 4.476 -5.038 -19.302 1.00 68.38 73 ASN A N 1
ATOM 590 C CA . ASN A 1 73 ? 3.293 -4.865 -20.145 1.00 68.38 73 ASN A CA 1
ATOM 591 C C . ASN A 1 73 ? 2.078 -4.297 -19.389 1.00 68.38 73 ASN A C 1
ATOM 593 O O . ASN A 1 73 ? 1.053 -4.042 -20.018 1.00 68.38 73 ASN A O 1
ATOM 597 N N . LEU A 1 74 ? 2.169 -4.100 -18.071 1.00 68.88 74 LEU A N 1
ATOM 598 C CA . LEU A 1 74 ? 1.078 -3.562 -17.259 1.00 68.88 74 LEU A CA 1
ATOM 599 C C . LEU A 1 74 ? 1.168 -2.035 -17.162 1.00 68.88 74 LEU A C 1
ATOM 601 O O . LEU A 1 74 ? 2.139 -1.509 -16.631 1.00 68.88 74 LEU A O 1
ATOM 605 N N . THR A 1 75 ? 0.131 -1.336 -17.629 1.00 76.88 75 THR A N 1
ATOM 606 C CA . THR A 1 75 ? 0.020 0.135 -17.548 1.00 76.88 75 THR A CA 1
ATOM 607 C C . THR A 1 75 ? -0.719 0.612 -16.300 1.00 76.88 75 THR A C 1
ATOM 609 O O . THR A 1 75 ? -0.683 1.792 -15.944 1.00 76.88 75 THR A O 1
ATOM 612 N N . THR A 1 76 ? -1.476 -0.269 -15.643 1.00 81.81 76 THR A N 1
ATOM 613 C CA . THR A 1 76 ? -2.156 0.061 -14.385 1.00 81.81 76 THR A CA 1
ATOM 614 C C . THR A 1 76 ? -2.151 -1.128 -13.438 1.00 81.81 76 THR A C 1
ATOM 616 O O . THR A 1 76 ? -2.619 -2.212 -13.788 1.00 81.81 76 THR A O 1
ATOM 619 N N . PHE A 1 77 ? -1.655 -0.909 -12.222 1.00 83.19 77 PHE A N 1
ATOM 620 C CA . PHE A 1 77 ? -1.671 -1.887 -11.150 1.00 83.19 77 PHE A CA 1
ATOM 621 C C . PHE A 1 77 ? -2.804 -1.553 -10.182 1.00 83.19 77 PHE A C 1
ATOM 623 O O . PHE A 1 77 ? -2.807 -0.491 -9.558 1.00 83.19 77 PHE A O 1
ATOM 630 N N . TYR A 1 78 ? -3.773 -2.461 -10.083 1.00 85.88 78 TYR A N 1
ATOM 631 C CA . TYR A 1 78 ? -4.928 -2.312 -9.208 1.00 85.88 78 TYR A CA 1
ATOM 632 C C . TYR A 1 78 ? -4.761 -3.161 -7.951 1.00 85.88 78 TYR A C 1
ATOM 634 O O . TYR A 1 78 ? -4.368 -4.326 -8.014 1.00 85.88 78 TYR A O 1
ATOM 642 N N . ILE A 1 79 ? -5.120 -2.583 -6.811 1.00 89.19 79 ILE A N 1
ATOM 643 C CA . ILE A 1 79 ? -5.279 -3.293 -5.545 1.00 89.19 79 ILE A CA 1
ATOM 644 C C . ILE A 1 79 ? -6.701 -3.020 -5.064 1.00 89.19 79 ILE A C 1
ATOM 646 O O . ILE A 1 79 ? -6.961 -1.936 -4.542 1.00 89.19 79 ILE A O 1
ATOM 650 N N . SER A 1 80 ? -7.610 -3.987 -5.219 1.00 88.88 80 SER A N 1
ATOM 651 C CA . SER A 1 80 ? -8.949 -3.904 -4.620 1.00 88.88 80 SER A CA 1
ATOM 652 C C . SER A 1 80 ? -9.078 -4.921 -3.498 1.00 88.88 80 SER A C 1
ATOM 654 O O . SER A 1 80 ? -9.078 -6.137 -3.701 1.00 88.88 80 SER A O 1
ATOM 656 N N . ALA A 1 81 ? -9.186 -4.408 -2.279 1.00 90.69 81 ALA A N 1
ATOM 657 C CA . ALA A 1 81 ? -9.253 -5.224 -1.080 1.00 90.69 81 ALA A CA 1
ATOM 658 C C . ALA A 1 81 ? -10.165 -4.534 -0.051 1.00 90.69 81 ALA A C 1
ATOM 660 O O . ALA A 1 81 ? -9.730 -3.642 0.676 1.00 90.69 81 ALA A O 1
ATOM 661 N N . PRO A 1 82 ? -11.448 -4.935 0.038 1.00 91.38 82 PRO A N 1
ATOM 662 C CA . PRO A 1 82 ? -12.474 -4.173 0.756 1.00 91.38 82 PRO A CA 1
ATOM 663 C C . PRO A 1 82 ? -12.319 -4.161 2.282 1.00 91.38 82 PRO A C 1
ATOM 665 O O . PRO A 1 82 ? -13.034 -3.420 2.947 1.00 91.38 82 PRO A O 1
ATOM 668 N N . LYS A 1 83 ? -11.445 -5.009 2.838 1.00 94.81 83 LYS A N 1
ATOM 669 C CA . LYS A 1 83 ? -11.143 -5.088 4.276 1.00 94.81 83 LYS A CA 1
ATOM 670 C C . LYS A 1 83 ? -9.694 -4.741 4.603 1.00 94.81 83 LYS A C 1
ATOM 672 O O . LYS A 1 83 ? -9.256 -4.977 5.728 1.00 94.81 83 LYS A O 1
ATOM 677 N N . LEU A 1 84 ? -8.945 -4.237 3.623 1.00 96.62 84 LEU A N 1
ATOM 678 C CA . LEU A 1 84 ? -7.541 -3.918 3.812 1.00 96.62 84 LEU A CA 1
ATOM 679 C C . LEU A 1 84 ? -7.432 -2.740 4.776 1.00 96.62 84 LEU A C 1
ATOM 681 O O . LEU A 1 84 ? -8.045 -1.701 4.548 1.00 96.62 84 LEU A O 1
ATOM 685 N N . LEU A 1 85 ? -6.680 -2.937 5.853 1.00 98.00 85 LEU A N 1
ATOM 686 C CA . LEU A 1 85 ? -6.398 -1.933 6.878 1.00 98.00 85 LEU A CA 1
ATOM 687 C C . LEU A 1 85 ? -5.000 -1.350 6.675 1.00 98.00 85 LEU A C 1
ATOM 689 O O . LEU A 1 85 ? -4.792 -0.154 6.862 1.00 98.00 85 LEU A O 1
ATOM 693 N N . LYS A 1 86 ? -4.051 -2.193 6.250 1.00 98.44 86 LYS A N 1
ATOM 694 C CA . LYS A 1 86 ? -2.642 -1.836 6.097 1.00 98.44 86 LYS A CA 1
ATOM 695 C C . LYS A 1 86 ? -2.093 -2.284 4.748 1.00 98.44 86 LYS A C 1
ATOM 697 O O . LYS A 1 86 ? -2.155 -3.469 4.409 1.00 98.44 86 LYS A O 1
ATOM 702 N N . LEU A 1 87 ? -1.480 -1.348 4.033 1.00 97.88 87 LEU A N 1
ATOM 703 C CA . LEU A 1 87 ? -0.745 -1.595 2.800 1.00 97.88 87 LEU A CA 1
ATOM 704 C C . LEU A 1 87 ? 0.673 -1.039 2.919 1.00 97.88 87 LEU A C 1
ATOM 706 O O . LEU A 1 87 ? 0.852 0.156 3.135 1.00 97.88 87 LEU A O 1
ATOM 710 N N . ILE A 1 88 ? 1.672 -1.902 2.753 1.00 97.31 88 ILE A N 1
ATOM 711 C CA . ILE A 1 88 ? 3.074 -1.501 2.619 1.00 97.31 88 ILE A CA 1
ATOM 712 C C . ILE A 1 88 ? 3.580 -1.955 1.260 1.00 97.31 88 ILE A C 1
ATOM 714 O O . ILE A 1 88 ? 3.443 -3.121 0.886 1.00 97.31 88 ILE A O 1
ATOM 718 N N . ILE A 1 89 ? 4.202 -1.036 0.539 1.00 93.81 89 ILE A N 1
ATOM 719 C CA . ILE A 1 89 ? 4.858 -1.295 -0.729 1.00 93.81 89 ILE A CA 1
ATOM 720 C C . ILE A 1 89 ? 6.282 -0.750 -0.644 1.00 93.81 89 ILE A C 1
ATOM 722 O O . ILE A 1 89 ? 6.476 0.450 -0.493 1.00 93.81 89 ILE A O 1
ATOM 726 N N . CYS A 1 90 ? 7.273 -1.622 -0.772 1.00 92.06 90 CYS A N 1
ATOM 727 C CA . CYS A 1 90 ? 8.687 -1.270 -0.745 1.00 92.06 90 CYS A CA 1
ATOM 728 C C . CYS A 1 90 ? 9.379 -1.811 -1.994 1.00 92.06 90 CYS A C 1
ATOM 730 O O . CYS A 1 90 ? 9.247 -2.993 -2.310 1.00 92.06 90 CYS A O 1
ATOM 732 N N . ASP A 1 91 ? 10.141 -0.964 -2.679 1.00 86.25 91 ASP A N 1
ATOM 733 C CA . ASP A 1 91 ? 10.912 -1.292 -3.882 1.00 86.25 91 ASP A CA 1
ATOM 734 C C . ASP A 1 91 ? 10.066 -1.967 -4.974 1.00 86.25 91 ASP A C 1
ATOM 736 O O . ASP A 1 91 ? 10.413 -3.010 -5.533 1.00 86.25 91 ASP A O 1
ATOM 740 N N . LEU A 1 92 ? 8.917 -1.362 -5.269 1.00 81.00 92 LEU A N 1
ATOM 741 C CA . LEU A 1 92 ? 8.056 -1.755 -6.378 1.00 81.00 92 LEU A CA 1
ATOM 742 C C . LEU A 1 92 ? 8.711 -1.337 -7.699 1.00 81.00 92 LEU A C 1
ATOM 744 O O . LEU A 1 92 ? 8.769 -0.148 -8.014 1.00 81.00 92 LEU A O 1
ATOM 748 N N . SER A 1 93 ? 9.180 -2.295 -8.498 1.00 73.62 93 SER A N 1
ATOM 749 C CA . SER A 1 93 ? 9.688 -1.998 -9.847 1.00 73.62 93 SER A CA 1
ATOM 750 C C . SER A 1 93 ? 8.535 -1.855 -10.845 1.00 73.62 93 SER A C 1
ATOM 752 O O . SER A 1 93 ? 8.293 -2.708 -11.696 1.00 73.62 93 SER A O 1
ATOM 754 N N . TYR A 1 94 ? 7.783 -0.766 -10.707 1.00 68.19 94 TYR A N 1
ATOM 755 C CA . TYR A 1 94 ? 6.622 -0.466 -11.532 1.00 68.19 94 TYR A CA 1
ATOM 756 C C . TYR A 1 94 ? 6.530 1.040 -11.777 1.00 68.19 94 TYR A C 1
ATOM 758 O O . TYR A 1 94 ? 6.583 1.832 -10.840 1.00 68.19 94 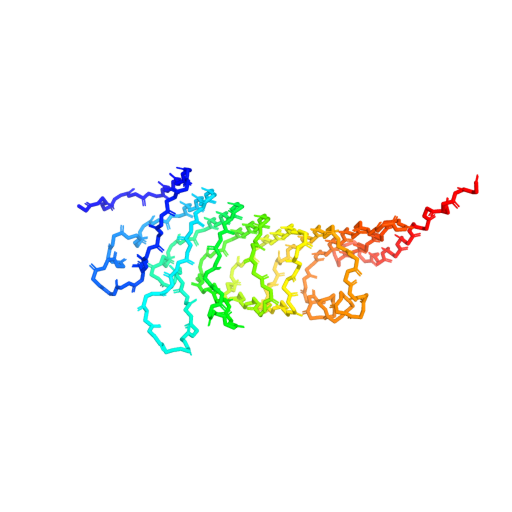TYR A O 1
ATOM 766 N N . ASN A 1 95 ? 6.422 1.429 -13.046 1.00 66.44 95 ASN A N 1
ATOM 767 C CA . ASN A 1 95 ? 6.651 2.807 -13.476 1.00 66.44 95 ASN A CA 1
ATOM 768 C C . ASN A 1 95 ? 5.409 3.532 -13.996 1.00 66.44 95 ASN A C 1
ATOM 770 O O . ASN A 1 95 ? 5.557 4.671 -14.408 1.00 66.44 95 ASN A O 1
ATOM 774 N N . ASP A 1 96 ? 4.218 2.934 -13.968 1.00 81.56 96 ASP A N 1
ATOM 775 C CA . ASP A 1 96 ? 2.998 3.573 -14.481 1.00 81.56 96 ASP A CA 1
ATOM 776 C C . ASP A 1 96 ? 2.019 3.916 -13.344 1.00 81.56 96 ASP A C 1
ATOM 778 O O . ASP A 1 96 ? 2.423 4.488 -12.335 1.00 81.56 96 ASP A O 1
ATOM 782 N N . MET A 1 97 ? 0.727 3.614 -13.485 1.00 86.25 97 MET A N 1
ATOM 783 C CA . MET A 1 97 ? -0.318 4.030 -12.548 1.00 86.25 97 MET A CA 1
ATOM 784 C C . MET A 1 97 ? -0.595 2.966 -11.478 1.00 86.25 97 MET A C 1
ATOM 786 O O . MET A 1 97 ? -0.819 1.802 -11.816 1.00 86.25 97 MET A O 1
ATOM 790 N N . LEU A 1 98 ? -0.629 3.367 -10.206 1.00 88.62 98 LEU A N 1
ATOM 791 C CA . LEU A 1 98 ? -1.065 2.556 -9.066 1.00 88.62 98 LEU A CA 1
ATOM 792 C C . LEU A 1 98 ? -2.432 3.048 -8.572 1.00 88.62 98 LEU A C 1
ATOM 794 O O . LEU A 1 98 ? -2.577 4.207 -8.183 1.00 88.62 98 LEU A O 1
ATOM 798 N N . VAL A 1 99 ? -3.427 2.160 -8.567 1.00 91.38 99 VAL A N 1
ATOM 799 C CA . VAL A 1 99 ? -4.788 2.448 -8.095 1.00 91.38 99 VAL A CA 1
ATOM 800 C C . VAL A 1 99 ? -5.146 1.537 -6.926 1.00 91.38 99 VAL A C 1
ATOM 802 O O . VAL A 1 99 ? -5.118 0.312 -7.047 1.00 91.38 99 VAL A O 1
ATOM 805 N N . ILE A 1 100 ? -5.520 2.134 -5.797 1.00 93.56 100 ILE A N 1
ATOM 806 C CA . ILE A 1 100 ? -5.877 1.431 -4.564 1.00 93.56 100 ILE A CA 1
ATOM 807 C C . ILE A 1 100 ? -7.354 1.690 -4.242 1.00 93.56 100 ILE A C 1
ATOM 809 O O . ILE A 1 100 ? -7.742 2.812 -3.911 1.00 93.56 100 ILE A O 1
ATOM 813 N N . SER A 1 101 ? -8.163 0.630 -4.310 1.00 93.44 101 SER A N 1
ATOM 814 C CA . SER A 1 101 ? -9.565 0.596 -3.880 1.00 93.44 101 SER A CA 1
ATOM 815 C C . SER A 1 101 ? -9.683 -0.229 -2.597 1.00 93.44 101 SER A C 1
ATOM 817 O O . SER A 1 101 ? -9.820 -1.456 -2.594 1.00 93.44 101 SER A O 1
ATOM 819 N N . ALA A 1 102 ? -9.551 0.456 -1.466 1.00 94.25 102 ALA A N 1
ATOM 820 C CA . ALA A 1 102 ? -9.547 -0.153 -0.142 1.00 94.25 102 ALA A CA 1
ATOM 821 C C . ALA A 1 102 ? -10.230 0.794 0.857 1.00 94.25 102 ALA A C 1
ATOM 823 O O . ALA A 1 102 ? -9.544 1.500 1.583 1.00 94.25 102 ALA A O 1
ATOM 824 N N . PRO A 1 103 ? -11.572 0.840 0.919 1.00 93.75 103 PRO A N 1
ATOM 825 C CA . PRO A 1 103 ? -12.312 1.852 1.686 1.00 93.75 103 PRO A CA 1
ATOM 826 C C . PRO A 1 103 ? -12.068 1.816 3.204 1.00 93.75 103 PRO A C 1
ATOM 828 O O . PRO A 1 103 ? -12.401 2.769 3.906 1.00 93.75 103 PRO A O 1
ATOM 831 N N . THR A 1 104 ? -11.522 0.713 3.721 1.00 96.19 104 THR A N 1
ATOM 832 C CA . THR A 1 104 ? -11.159 0.536 5.134 1.00 96.19 104 THR A CA 1
ATOM 833 C C . THR A 1 104 ? -9.686 0.825 5.415 1.00 96.19 104 THR A C 1
ATOM 835 O O . THR A 1 104 ? -9.232 0.535 6.515 1.00 96.19 104 THR A O 1
ATOM 838 N N . LEU A 1 105 ? -8.924 1.324 4.438 1.00 97.69 105 LEU A N 1
ATOM 839 C CA . LEU A 1 105 ? -7.486 1.512 4.587 1.00 97.69 105 LEU A CA 1
ATOM 840 C C . LEU A 1 105 ? -7.197 2.598 5.626 1.00 97.69 105 LEU A C 1
ATOM 842 O O . LEU A 1 105 ? -7.635 3.742 5.499 1.00 97.69 105 LEU A O 1
ATOM 846 N N . GLU A 1 106 ? -6.441 2.217 6.648 1.00 97.56 106 GLU A N 1
ATOM 847 C CA . GLU A 1 106 ? -6.014 3.091 7.741 1.00 97.56 106 GLU A CA 1
ATOM 848 C C . GLU A 1 106 ? -4.551 3.497 7.563 1.00 97.56 106 GLU A C 1
ATOM 850 O O . GLU A 1 106 ? -4.165 4.596 7.939 1.00 97.56 106 GLU A O 1
ATOM 855 N N . TYR A 1 107 ? -3.731 2.641 6.946 1.00 98.00 107 TYR A N 1
ATOM 856 C CA . TYR A 1 107 ? -2.303 2.888 6.788 1.00 98.00 107 TYR A CA 1
ATOM 857 C C . TYR A 1 107 ? -1.799 2.509 5.400 1.00 98.00 107 TYR A C 1
ATOM 859 O O . TYR A 1 107 ? -1.925 1.357 4.970 1.00 98.00 107 TYR A O 1
ATOM 867 N N . PHE A 1 108 ? -1.154 3.465 4.738 1.00 97.62 108 PHE A N 1
ATOM 868 C CA . PHE A 1 108 ? -0.444 3.266 3.487 1.00 97.62 108 PHE A CA 1
ATOM 869 C C . PHE A 1 108 ? 1.008 3.724 3.608 1.00 97.62 108 PHE A C 1
ATOM 871 O O . PHE A 1 108 ? 1.290 4.869 3.961 1.00 97.62 108 PHE A O 1
ATOM 878 N N . GLU A 1 109 ? 1.932 2.836 3.260 1.00 96.69 109 GLU A N 1
ATOM 879 C CA . GLU A 1 109 ? 3.349 3.153 3.152 1.00 96.69 109 GLU A CA 1
ATOM 880 C C . GLU A 1 109 ? 3.883 2.747 1.786 1.00 96.69 109 GLU A C 1
ATOM 882 O O . GLU A 1 109 ? 3.664 1.626 1.323 1.00 96.69 109 GLU A O 1
ATOM 887 N N . PHE A 1 110 ? 4.604 3.668 1.158 1.00 93.56 110 PHE A N 1
ATOM 888 C CA . PHE A 1 110 ? 5.252 3.454 -0.121 1.00 93.56 110 PHE A CA 1
ATOM 889 C C . PHE A 1 110 ? 6.713 3.876 -0.045 1.00 93.56 110 PHE A C 1
ATOM 891 O O . PHE A 1 110 ? 7.011 5.010 0.325 1.00 93.56 110 PHE A O 1
ATOM 898 N N . SER A 1 111 ? 7.623 2.995 -0.444 1.00 91.62 111 SER A N 1
ATOM 899 C CA . SER A 1 111 ? 9.019 3.339 -0.682 1.00 91.62 111 SER A CA 1
ATOM 900 C C . SER A 1 111 ? 9.517 2.773 -2.006 1.00 91.62 111 SER A C 1
ATOM 902 O O . SER A 1 111 ? 9.212 1.630 -2.342 1.00 91.62 111 SER A O 1
ATOM 904 N N . SER A 1 112 ? 10.231 3.574 -2.800 1.00 86.44 112 SER A N 1
ATOM 905 C CA . SER A 1 112 ? 10.826 3.110 -4.061 1.00 86.44 112 SER A CA 1
ATOM 906 C C . SER A 1 112 ? 11.867 4.089 -4.608 1.00 86.44 112 SER A C 1
ATOM 908 O O . SER A 1 112 ? 11.745 5.307 -4.451 1.00 86.44 112 SER A O 1
ATOM 910 N N . PHE A 1 113 ? 12.833 3.553 -5.356 1.00 82.50 113 PHE A N 1
ATOM 911 C CA . PHE A 1 113 ? 13.722 4.320 -6.242 1.00 82.50 113 PHE A CA 1
ATOM 912 C C . PHE A 1 113 ? 13.012 4.828 -7.509 1.00 82.50 113 PHE A C 1
ATOM 914 O O . PHE A 1 113 ? 13.427 5.785 -8.173 1.00 82.50 113 PHE A O 1
ATOM 921 N N . TYR A 1 114 ? 11.915 4.160 -7.857 1.00 78.25 114 TYR A N 1
ATOM 922 C CA . TYR A 1 114 ? 11.125 4.393 -9.051 1.00 78.25 114 TYR A CA 1
ATOM 923 C C . TYR A 1 114 ? 9.666 4.582 -8.630 1.00 78.25 114 TYR A C 1
ATOM 925 O O . TYR A 1 114 ? 8.919 3.604 -8.557 1.00 78.25 114 TYR A O 1
ATOM 933 N N . PRO A 1 115 ? 9.259 5.810 -8.267 1.00 75.94 115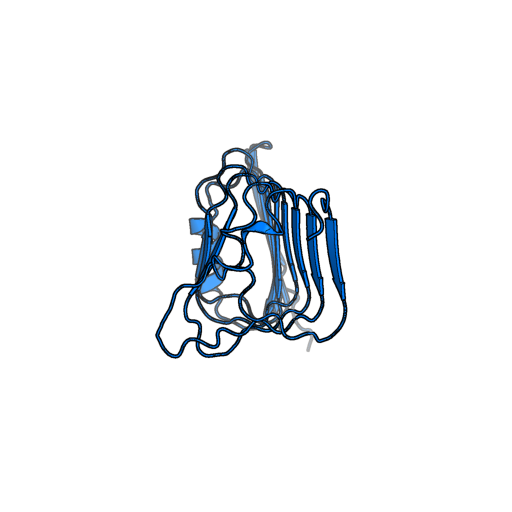 PRO A N 1
ATOM 934 C CA . PRO A 1 115 ? 7.870 6.062 -7.921 1.00 75.94 115 PRO A CA 1
ATOM 935 C C . PRO A 1 115 ? 6.966 5.820 -9.140 1.00 75.94 115 PRO A C 1
ATOM 937 O O . PRO A 1 115 ? 7.413 6.023 -10.280 1.00 75.94 115 PRO A O 1
ATOM 940 N N . PRO A 1 116 ? 5.705 5.402 -8.918 1.00 76.69 116 PRO A N 1
ATOM 941 C CA . PRO A 1 116 ? 4.732 5.288 -9.992 1.00 76.69 116 PRO A CA 1
ATOM 942 C C . PRO A 1 116 ? 4.535 6.652 -10.654 1.00 76.69 116 PRO A C 1
ATOM 944 O O . PRO A 1 116 ? 4.675 7.693 -10.005 1.00 76.69 116 PRO A O 1
ATOM 947 N N . ILE A 1 117 ? 4.177 6.652 -11.942 1.00 79.50 117 ILE A N 1
ATOM 948 C CA . ILE A 1 117 ? 3.833 7.899 -12.624 1.00 79.50 117 ILE A CA 1
ATOM 949 C C . ILE A 1 117 ? 2.619 8.557 -11.966 1.00 79.50 117 ILE A C 1
ATOM 951 O O . ILE A 1 117 ? 2.539 9.784 -11.887 1.00 79.50 117 ILE A O 1
ATOM 955 N N . ASP A 1 118 ? 1.679 7.734 -11.509 1.00 85.50 118 ASP A N 1
ATOM 956 C CA . ASP A 1 118 ? 0.458 8.202 -10.882 1.00 85.50 118 ASP A CA 1
ATOM 957 C C . ASP A 1 118 ? 0.050 7.290 -9.719 1.00 85.50 118 ASP A C 1
ATOM 959 O O . ASP A 1 118 ? 0.198 6.068 -9.788 1.00 85.50 118 ASP A O 1
ATOM 963 N N . LEU A 1 119 ? -0.476 7.893 -8.655 1.00 89.81 119 LEU A N 1
ATOM 964 C CA . LEU A 1 119 ? -0.941 7.215 -7.452 1.00 89.81 119 LEU A CA 1
ATOM 965 C C . LEU A 1 119 ? -2.338 7.720 -7.092 1.00 89.81 119 LEU A C 1
ATOM 967 O O . LEU A 1 119 ? -2.531 8.876 -6.713 1.00 89.81 119 LEU A O 1
ATOM 971 N N . CYS A 1 120 ? -3.306 6.813 -7.156 1.00 91.19 120 CYS A N 1
ATOM 972 C CA . CYS A 1 120 ? -4.696 7.073 -6.820 1.00 91.19 120 CYS A CA 1
ATOM 973 C C . CYS A 1 120 ? -5.128 6.155 -5.680 1.00 91.19 120 CYS A C 1
ATOM 975 O O . CYS A 1 120 ? -5.097 4.933 -5.814 1.00 91.19 120 CYS A O 1
ATOM 977 N N . ILE A 1 121 ? -5.578 6.744 -4.576 1.00 93.38 121 ILE A N 1
ATOM 978 C CA . ILE A 1 121 ? -6.175 6.018 -3.454 1.00 93.38 121 ILE A CA 1
ATOM 979 C C . ILE A 1 121 ? -7.605 6.520 -3.304 1.00 93.38 121 ILE A C 1
ATOM 981 O O . ILE A 1 121 ? -7.842 7.731 -3.281 1.00 93.38 121 ILE A O 1
ATOM 985 N N . GLU A 1 122 ? -8.567 5.600 -3.252 1.00 92.19 122 GLU A N 1
ATOM 986 C CA . GLU A 1 122 ? -9.946 5.956 -2.928 1.00 92.19 122 GLU A CA 1
ATOM 987 C C . GLU A 1 122 ? -10.020 6.649 -1.565 1.00 92.19 122 GLU A C 1
ATOM 989 O O . GLU A 1 122 ? -9.252 6.351 -0.652 1.00 92.19 122 GLU A O 1
ATOM 994 N N . LYS A 1 123 ? -10.964 7.583 -1.411 1.00 90.25 123 LYS A N 1
ATOM 995 C CA . LYS A 1 123 ? -11.082 8.360 -0.175 1.00 90.25 123 LYS A CA 1
ATOM 996 C C . LYS A 1 123 ? -11.349 7.452 1.022 1.00 90.25 123 LYS A C 1
ATOM 998 O O . LYS A 1 123 ? -12.393 6.805 1.086 1.00 90.25 123 LYS A O 1
ATOM 1003 N N . CYS A 1 124 ? -10.443 7.499 1.992 1.00 91.88 124 CYS A N 1
ATOM 1004 C CA . CYS A 1 124 ? -10.498 6.707 3.215 1.00 91.88 124 CYS A CA 1
ATOM 1005 C C . CYS A 1 124 ? -10.512 7.631 4.448 1.00 91.88 124 CYS A C 1
ATOM 1007 O O . CYS A 1 124 ? -9.682 8.536 4.534 1.00 91.88 124 CYS A O 1
ATOM 1009 N N . PRO A 1 125 ? -11.442 7.445 5.404 1.00 88.62 125 PRO A N 1
ATOM 1010 C CA . PRO A 1 125 ? -11.672 8.407 6.487 1.00 88.62 125 PRO A CA 1
ATOM 1011 C C . PRO A 1 125 ? -10.565 8.451 7.550 1.00 88.62 125 PRO A C 1
ATOM 1013 O O . PRO A 1 125 ? -10.440 9.458 8.237 1.00 88.62 125 PRO A O 1
ATOM 1016 N N . ALA A 1 126 ? -9.792 7.375 7.703 1.00 92.75 126 ALA A N 1
ATOM 1017 C CA . ALA A 1 126 ? -8.761 7.231 8.734 1.00 92.75 126 ALA A CA 1
ATOM 1018 C C . ALA A 1 126 ? -7.351 7.064 8.143 1.00 92.75 126 ALA A C 1
ATOM 1020 O O . ALA A 1 126 ? -6.455 6.583 8.824 1.00 92.75 126 ALA A O 1
ATOM 1021 N N . LEU A 1 127 ? -7.162 7.416 6.868 1.00 96.38 127 LEU A N 1
ATOM 1022 C CA . LEU A 1 127 ? -5.946 7.087 6.133 1.00 96.38 127 LEU A CA 1
ATOM 1023 C C . LEU A 1 127 ? -4.742 7.924 6.565 1.00 96.38 127 LEU A C 1
ATOM 1025 O O . LEU A 1 127 ? -4.708 9.138 6.358 1.00 96.38 127 LEU A O 1
ATOM 1029 N N . GLU A 1 128 ? -3.722 7.243 7.064 1.00 96.31 128 GLU A N 1
ATOM 1030 C CA . GLU A 1 128 ? -2.366 7.747 7.229 1.00 96.31 128 GLU A CA 1
ATOM 1031 C C . GLU A 1 128 ? -1.498 7.316 6.045 1.00 96.31 128 GLU A C 1
ATOM 1033 O O . GLU A 1 128 ? -1.484 6.144 5.661 1.00 96.31 128 GLU A O 1
ATOM 1038 N N . VAL A 1 129 ? -0.745 8.257 5.475 1.00 95.69 129 VAL A N 1
ATOM 1039 C CA . VAL A 1 129 ? 0.130 8.005 4.328 1.00 95.69 129 VAL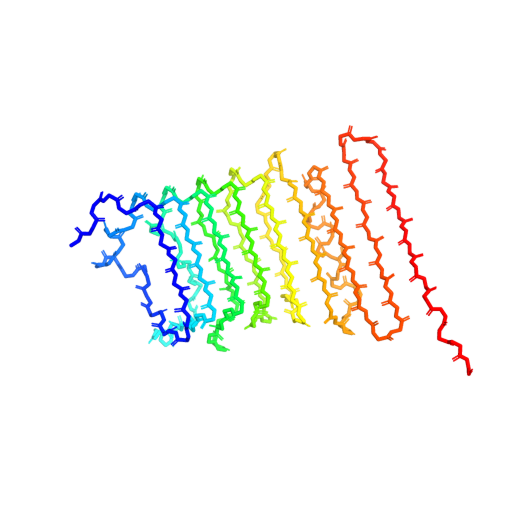 A CA 1
ATOM 1040 C C . VAL A 1 129 ? 1.575 8.351 4.653 1.00 95.69 129 VAL A C 1
ATOM 1042 O O . VAL A 1 129 ? 1.874 9.455 5.112 1.00 95.69 129 VAL A O 1
ATOM 1045 N N . LYS A 1 130 ? 2.489 7.434 4.327 1.00 95.19 130 LYS A N 1
ATOM 1046 C CA . LYS A 1 130 ? 3.933 7.672 4.326 1.00 95.19 130 LYS A CA 1
ATOM 1047 C C . LYS A 1 130 ? 4.541 7.300 2.983 1.00 95.19 130 LYS A C 1
ATOM 1049 O O . LYS A 1 130 ? 4.373 6.183 2.509 1.00 95.19 130 LYS A O 1
ATOM 1054 N N . ILE A 1 131 ? 5.257 8.231 2.371 1.00 92.12 131 ILE A N 1
ATOM 1055 C CA . ILE A 1 131 ? 5.916 8.038 1.081 1.00 92.12 131 ILE A CA 1
ATOM 1056 C C . ILE A 1 131 ? 7.396 8.375 1.239 1.00 92.12 131 ILE A C 1
ATOM 1058 O O . ILE A 1 131 ? 7.742 9.458 1.707 1.00 92.12 131 ILE A O 1
ATOM 1062 N N . TYR A 1 132 ? 8.265 7.455 0.835 1.00 91.56 132 TYR A N 1
ATOM 1063 C CA . TYR A 1 132 ? 9.717 7.599 0.856 1.00 91.56 132 TYR A CA 1
ATOM 1064 C C . TYR A 1 132 ? 10.265 7.368 -0.549 1.00 91.56 132 TYR A C 1
ATOM 1066 O O . TYR A 1 132 ? 10.208 6.260 -1.071 1.00 91.56 132 TYR A O 1
ATOM 1074 N N . ILE A 1 133 ? 10.775 8.409 -1.192 1.00 87.62 133 ILE A N 1
ATOM 1075 C CA . ILE A 1 133 ? 11.259 8.309 -2.571 1.00 87.62 133 ILE A CA 1
ATOM 1076 C C . ILE A 1 133 ? 12.733 8.661 -2.612 1.00 87.62 133 ILE A C 1
ATOM 1078 O O . ILE A 1 133 ? 13.153 9.665 -2.041 1.00 87.62 133 ILE A O 1
ATOM 1082 N N . GLU A 1 134 ? 13.501 7.836 -3.313 1.00 86.75 134 GLU A N 1
ATOM 1083 C CA . GLU A 1 134 ? 14.915 8.070 -3.602 1.00 86.75 134 GLU A CA 1
ATOM 1084 C C . GLU A 1 134 ? 15.081 8.188 -5.117 1.00 86.75 134 GLU A C 1
ATOM 1086 O O . GLU A 1 134 ? 15.296 7.201 -5.816 1.00 86.75 134 GLU A O 1
ATOM 1091 N N . SER A 1 135 ? 14.859 9.384 -5.662 1.00 80.81 135 SER A N 1
ATOM 1092 C CA . SER A 1 135 ? 14.771 9.567 -7.114 1.00 80.81 135 SER A CA 1
ATOM 1093 C C . SER A 1 135 ? 15.095 10.993 -7.531 1.00 80.81 135 SER A C 1
ATOM 1095 O O . SER A 1 135 ? 14.676 11.930 -6.872 1.00 80.81 135 SER A O 1
ATOM 1097 N N . ASP A 1 136 ? 15.730 11.183 -8.682 1.00 74.69 136 ASP A N 1
ATOM 1098 C CA . ASP A 1 136 ? 15.912 12.520 -9.277 1.00 74.69 136 ASP A CA 1
ATOM 1099 C C . ASP A 1 136 ? 14.729 12.933 -10.177 1.00 74.69 136 ASP A C 1
ATOM 1101 O O . ASP A 1 136 ? 14.822 13.874 -10.967 1.00 74.69 136 ASP A O 1
ATOM 1105 N N . ARG A 1 137 ? 13.614 12.188 -10.129 1.00 69.62 137 ARG A N 1
ATOM 1106 C CA . ARG A 1 137 ? 12.439 12.417 -10.986 1.00 69.62 137 ARG A CA 1
ATOM 1107 C C . ARG A 1 137 ? 11.680 13.708 -10.646 1.00 69.62 137 ARG A C 1
ATOM 1109 O O . ARG A 1 137 ? 11.924 14.380 -9.660 1.00 69.62 137 ARG A O 1
ATOM 1116 N N . ASN A 1 138 ? 10.763 14.078 -11.537 1.00 68.06 138 ASN A N 1
ATOM 1117 C CA . ASN A 1 138 ? 10.152 15.402 -11.633 1.00 68.06 138 ASN A CA 1
ATOM 1118 C C . ASN A 1 138 ? 9.347 15.816 -10.379 1.00 68.06 138 ASN A C 1
ATOM 1120 O O . ASN A 1 138 ? 8.343 15.191 -10.047 1.00 68.06 138 ASN A O 1
ATOM 1124 N N . TYR A 1 139 ? 9.728 16.933 -9.753 1.00 74.56 139 TYR A N 1
ATOM 1125 C CA . TYR A 1 139 ? 9.062 17.520 -8.580 1.00 74.56 139 TYR A CA 1
ATOM 1126 C C . TYR A 1 139 ? 7.566 17.763 -8.767 1.00 74.56 139 TYR A C 1
ATOM 1128 O O . TYR A 1 139 ? 6.780 17.580 -7.840 1.00 74.56 139 TYR A O 1
ATOM 1136 N N . LEU A 1 140 ? 7.153 18.112 -9.985 1.00 78.69 140 LEU A N 1
ATOM 1137 C CA . LEU A 1 140 ? 5.749 18.375 -10.293 1.00 78.69 140 LEU A CA 1
ATOM 1138 C C . LEU A 1 140 ? 4.864 17.141 -10.070 1.00 78.69 140 LEU A C 1
ATOM 1140 O O . LEU A 1 140 ? 3.787 17.257 -9.498 1.00 78.69 140 LEU A O 1
ATOM 1144 N N . GLN A 1 141 ? 5.356 15.951 -10.421 1.00 79.12 141 GLN A N 1
ATOM 1145 C CA . GLN A 1 141 ? 4.636 14.696 -10.196 1.00 79.12 141 GLN A CA 1
ATOM 1146 C C . GLN A 1 141 ? 4.388 14.440 -8.706 1.00 79.12 141 GLN A C 1
ATOM 1148 O O . GLN A 1 141 ? 3.327 13.957 -8.317 1.00 79.12 141 GLN A O 1
ATOM 1153 N N . MET A 1 142 ? 5.348 14.803 -7.858 1.00 78.81 142 MET A N 1
ATOM 1154 C CA . MET A 1 142 ? 5.205 14.663 -6.412 1.00 78.81 142 MET A CA 1
ATOM 1155 C C . MET A 1 142 ? 4.167 15.617 -5.834 1.00 78.81 142 MET A C 1
ATOM 1157 O O . MET A 1 142 ? 3.415 15.235 -4.934 1.00 78.81 142 MET A O 1
ATOM 1161 N N . MET A 1 143 ? 4.087 16.835 -6.365 1.00 81.81 143 MET A N 1
ATOM 1162 C CA . MET A 1 143 ? 3.061 17.794 -5.963 1.00 81.81 143 MET A CA 1
ATOM 1163 C C . MET A 1 143 ? 1.664 17.317 -6.373 1.00 81.81 143 MET A C 1
ATOM 1165 O O . MET A 1 143 ? 0.752 17.362 -5.547 1.00 81.81 143 MET A O 1
ATOM 1169 N N . ASP A 1 144 ? 1.519 16.750 -7.572 1.00 85.94 144 ASP A N 1
ATOM 1170 C CA . ASP A 1 144 ? 0.252 16.170 -8.034 1.00 85.94 144 ASP A CA 1
ATOM 1171 C C . ASP A 1 144 ? -0.198 14.994 -7.148 1.00 85.94 144 ASP A C 1
ATOM 1173 O O . ASP A 1 144 ? -1.359 14.923 -6.736 1.00 85.94 144 ASP A O 1
ATOM 1177 N N . ILE A 1 145 ? 0.721 14.085 -6.794 1.00 85.81 145 ILE A N 1
ATOM 1178 C CA . ILE A 1 145 ? 0.442 12.976 -5.863 1.00 85.81 145 ILE A CA 1
ATOM 1179 C C . ILE A 1 145 ? 0.016 13.525 -4.493 1.00 85.81 145 ILE A C 1
ATOM 1181 O O . ILE A 1 145 ? -0.969 13.066 -3.911 1.00 85.81 145 ILE A O 1
ATOM 1185 N N . THR A 1 146 ? 0.717 14.544 -3.992 1.00 84.94 146 THR A N 1
ATOM 1186 C CA . THR A 1 146 ? 0.401 15.202 -2.715 1.00 84.94 146 THR A CA 1
ATOM 1187 C C . THR A 1 146 ? -1.011 15.794 -2.719 1.00 84.94 146 THR A C 1
ATOM 1189 O O . THR A 1 146 ? -1.746 15.658 -1.738 1.00 84.94 146 THR A O 1
ATOM 1192 N N . GLU A 1 147 ? -1.416 16.444 -3.813 1.00 87.19 147 GLU A N 1
ATOM 1193 C CA . GLU A 1 147 ? -2.751 17.027 -3.951 1.00 87.19 147 GLU A CA 1
ATOM 1194 C C . GLU A 1 147 ? -3.843 15.950 -3.965 1.00 87.19 147 GLU A C 1
ATOM 1196 O O . GLU A 1 147 ? -4.851 16.074 -3.262 1.00 87.19 147 GLU A O 1
ATOM 1201 N N . ARG A 1 148 ? -3.635 14.845 -4.686 1.00 88.12 148 ARG A N 1
ATOM 1202 C CA . ARG A 1 148 ? -4.600 13.731 -4.740 1.00 88.12 148 ARG A CA 1
ATOM 1203 C C . ARG A 1 148 ? -4.779 13.040 -3.390 1.00 88.12 148 ARG A C 1
ATOM 1205 O O . ARG A 1 148 ? -5.888 12.627 -3.042 1.00 88.12 148 ARG A O 1
ATOM 1212 N N . LEU A 1 149 ? -3.716 12.983 -2.594 1.00 89.94 149 LEU A N 1
ATOM 1213 C CA . LEU A 1 149 ? -3.715 12.431 -1.239 1.00 89.94 149 LEU A CA 1
ATOM 1214 C C . LEU A 1 149 ? -4.154 13.443 -0.170 1.00 89.94 149 LEU A C 1
ATOM 1216 O O . LEU A 1 149 ? -4.092 13.152 1.021 1.00 89.94 149 LEU A O 1
ATOM 1220 N N . SER A 1 150 ? -4.659 14.616 -0.567 1.00 87.38 150 SER A N 1
ATOM 1221 C CA . SER A 1 150 ? -5.089 15.671 0.363 1.00 87.38 150 SER A CA 1
ATOM 1222 C C . SER A 1 150 ? -6.210 15.274 1.324 1.00 87.38 150 SER A C 1
ATOM 1224 O O . SER A 1 150 ? -6.422 15.964 2.319 1.00 87.38 150 SER A O 1
ATOM 1226 N N . HIS A 1 151 ? -6.915 14.185 1.029 1.00 88.94 151 HIS A N 1
ATOM 1227 C CA . HIS A 1 151 ? -7.981 13.632 1.853 1.00 88.94 151 HIS A CA 1
ATOM 1228 C C . HIS A 1 151 ? -7.477 12.752 3.013 1.00 88.94 151 HIS A C 1
ATOM 1230 O O . HIS A 1 151 ? -8.287 12.383 3.860 1.00 88.94 151 HIS A O 1
ATOM 1236 N N . ALA A 1 152 ? -6.188 12.392 3.041 1.00 91.69 152 ALA A N 1
ATOM 1237 C CA . ALA A 1 152 ? -5.578 11.631 4.128 1.00 91.69 152 ALA A CA 1
ATOM 1238 C C . ALA A 1 152 ? -5.533 12.459 5.422 1.00 91.69 152 ALA A C 1
ATOM 1240 O O . ALA A 1 152 ? -5.305 13.672 5.388 1.00 91.69 152 ALA A O 1
ATOM 1241 N N . ILE A 1 153 ? -5.715 11.799 6.569 1.00 92.31 153 ILE A N 1
ATOM 1242 C CA . ILE A 1 153 ? -5.677 12.473 7.872 1.00 92.31 153 ILE A CA 1
ATOM 1243 C C . ILE A 1 153 ? -4.255 12.900 8.243 1.00 92.31 153 ILE A C 1
ATOM 1245 O O . ILE A 1 153 ? -4.064 13.934 8.882 1.00 92.31 153 ILE A O 1
ATOM 1249 N N . SER A 1 154 ? -3.266 12.126 7.802 1.00 92.12 154 SER A N 1
ATOM 1250 C CA . SER A 1 154 ? -1.845 12.372 7.995 1.00 92.12 154 SER A CA 1
ATOM 1251 C C . SER A 1 154 ? -1.104 11.992 6.722 1.00 92.12 154 SER A C 1
ATOM 1253 O O . SER A 1 154 ? -1.384 10.956 6.117 1.00 92.12 154 SER A O 1
ATOM 1255 N N . LEU A 1 155 ? -0.179 12.843 6.296 1.00 91.62 155 LEU A N 1
ATOM 1256 C CA . LEU A 1 155 ? 0.629 12.647 5.102 1.00 91.62 155 LEU A CA 1
ATOM 1257 C C . LEU A 1 155 ? 2.071 13.029 5.417 1.00 91.62 155 LEU A C 1
ATOM 1259 O O . LEU A 1 155 ? 2.352 14.173 5.767 1.00 91.62 155 LEU A O 1
ATOM 1263 N N . MET A 1 156 ? 2.985 12.079 5.256 1.00 91.81 156 MET A N 1
ATOM 1264 C CA . MET A 1 156 ? 4.424 12.291 5.336 1.00 91.81 156 MET A CA 1
ATOM 1265 C C . MET A 1 156 ? 5.057 11.878 4.013 1.00 91.81 156 MET A C 1
ATOM 1267 O O . MET A 1 156 ? 4.942 10.728 3.603 1.00 91.81 156 MET A O 1
ATOM 1271 N N . ILE A 1 157 ? 5.749 12.798 3.354 1.00 89.19 157 ILE A N 1
ATOM 1272 C CA . ILE A 1 157 ? 6.500 12.531 2.132 1.00 89.19 157 ILE A CA 1
ATOM 1273 C C . ILE A 1 157 ? 7.946 12.933 2.389 1.00 89.19 157 ILE A C 1
ATOM 1275 O O . ILE A 1 157 ? 8.243 14.094 2.652 1.00 89.19 157 ILE A O 1
ATOM 1279 N N . SER A 1 158 ? 8.842 11.958 2.338 1.00 90.00 158 SER A N 1
ATOM 1280 C CA . SER A 1 158 ? 10.283 12.154 2.386 1.00 90.00 158 SER A CA 1
ATOM 1281 C C . SER A 1 158 ? 10.837 11.855 1.011 1.00 90.00 158 SER A C 1
ATOM 1283 O O . SER A 1 158 ? 10.685 10.747 0.503 1.00 90.00 158 SER A O 1
ATOM 1285 N N . TRP A 1 159 ? 11.523 12.821 0.432 1.00 86.62 159 TRP A N 1
ATOM 1286 C CA . TRP A 1 159 ? 12.105 12.674 -0.880 1.00 86.62 159 TRP A CA 1
ATOM 1287 C C . TRP A 1 159 ? 13.587 13.014 -0.833 1.00 86.62 159 TRP A C 1
ATOM 1289 O O . TRP A 1 159 ? 13.957 14.157 -0.592 1.00 86.62 159 TRP A O 1
ATOM 1299 N N . ASN A 1 160 ? 14.417 12.001 -1.054 1.00 87.19 160 ASN A N 1
ATOM 1300 C CA . ASN A 1 160 ? 15.854 12.133 -1.217 1.00 87.19 160 ASN A CA 1
ATOM 1301 C C . ASN A 1 160 ? 16.174 12.180 -2.722 1.00 87.19 160 ASN A C 1
ATOM 1303 O O . ASN A 1 160 ? 15.755 11.303 -3.481 1.00 87.19 160 ASN A O 1
ATOM 1307 N N . TYR A 1 161 ? 16.913 13.193 -3.152 1.00 82.31 161 TYR A N 1
ATOM 1308 C CA . TYR A 1 161 ? 17.424 13.351 -4.515 1.00 82.31 161 TYR A CA 1
ATOM 1309 C C . TYR A 1 161 ? 18.900 13.747 -4.439 1.00 82.31 161 TYR A C 1
ATOM 1311 O O . TYR A 1 161 ? 19.413 14.049 -3.362 1.00 82.31 161 TYR A O 1
ATOM 1319 N N . PHE A 1 162 ? 19.612 13.737 -5.562 1.00 78.75 162 PHE A N 1
ATOM 1320 C CA . PHE A 1 162 ? 21.068 13.904 -5.572 1.00 78.75 162 PHE A CA 1
ATOM 1321 C C . PHE A 1 162 ? 21.554 15.195 -4.885 1.00 78.75 162 PHE A C 1
ATOM 1323 O O . PHE A 1 162 ? 22.638 15.212 -4.312 1.00 78.75 162 PHE A O 1
ATOM 1330 N N . MET A 1 163 ? 20.746 16.259 -4.917 1.00 79.50 163 MET A N 1
ATOM 1331 C CA . MET A 1 163 ? 21.094 17.580 -4.378 1.00 79.50 163 MET A CA 1
ATOM 1332 C C . MET A 1 163 ? 20.431 17.887 -3.022 1.00 79.50 163 MET A C 1
ATOM 1334 O O . MET A 1 163 ? 20.426 19.043 -2.606 1.00 79.50 163 MET A O 1
ATOM 1338 N N . GLY A 1 164 ? 19.817 16.907 -2.348 1.00 82.94 164 GLY A N 1
ATOM 1339 C CA . GLY A 1 164 ? 19.277 17.118 -1.002 1.00 82.94 164 GLY A CA 1
ATOM 1340 C C . GLY A 1 164 ? 18.031 16.305 -0.664 1.00 82.94 164 GLY A C 1
ATOM 1341 O O . GLY A 1 164 ? 17.754 15.249 -1.238 1.00 82.94 164 GLY A O 1
ATOM 1342 N N . LYS A 1 165 ? 17.274 16.802 0.321 1.00 86.38 165 LYS A N 1
ATOM 1343 C CA . LYS A 1 165 ? 16.119 16.104 0.883 1.00 86.38 165 LYS A CA 1
ATOM 1344 C C . LYS A 1 165 ? 14.942 17.038 1.139 1.00 86.38 165 LYS A C 1
ATOM 1346 O O . LYS A 1 165 ? 15.008 17.927 1.977 1.00 86.38 165 LYS A O 1
ATOM 1351 N N . ILE A 1 166 ? 13.801 16.742 0.533 1.00 83.94 166 ILE A N 1
ATOM 1352 C CA . ILE A 1 166 ? 12.539 17.419 0.835 1.00 83.94 166 ILE A CA 1
ATOM 1353 C C . ILE A 1 166 ? 11.750 16.582 1.842 1.00 83.94 166 ILE A C 1
ATOM 1355 O O . ILE A 1 166 ? 11.582 15.373 1.667 1.00 83.94 166 ILE A O 1
ATOM 1359 N N . LEU A 1 167 ? 11.247 17.226 2.899 1.00 86.00 167 LEU A N 1
ATOM 1360 C CA . LEU A 1 167 ? 10.330 16.613 3.853 1.00 86.00 167 LEU A CA 1
ATOM 1361 C C . LEU A 1 167 ? 9.025 17.409 3.921 1.00 86.00 167 LEU A C 1
ATOM 1363 O O . LEU A 1 167 ? 8.967 18.538 4.401 1.00 86.00 167 LEU A O 1
ATOM 1367 N N . LEU A 1 168 ? 7.945 16.779 3.489 1.00 84.56 168 LEU A N 1
ATOM 1368 C CA . LEU A 1 168 ? 6.602 17.324 3.578 1.00 84.56 168 LEU A CA 1
ATOM 1369 C C . LEU A 1 168 ? 5.840 16.548 4.641 1.00 84.56 168 LEU A C 1
ATOM 1371 O O . LEU A 1 168 ? 5.733 15.324 4.561 1.00 84.56 168 LEU A O 1
ATOM 1375 N N . SER A 1 169 ? 5.302 17.249 5.636 1.00 84.94 169 SER A N 1
ATOM 1376 C CA . SER A 1 169 ? 4.415 16.644 6.620 1.00 84.94 169 SER A CA 1
ATOM 1377 C C . SER A 1 169 ? 3.142 17.462 6.809 1.00 84.94 169 SER A C 1
ATOM 1379 O O . SER A 1 169 ? 3.132 18.693 6.879 1.00 84.94 169 SER A O 1
ATOM 1381 N N . ARG A 1 170 ? 2.023 16.751 6.870 1.00 84.69 170 ARG A N 1
ATOM 1382 C CA . ARG A 1 170 ? 0.701 17.304 7.133 1.00 84.69 170 ARG A CA 1
ATOM 1383 C C . ARG A 1 170 ? 0.004 16.407 8.135 1.00 84.69 170 ARG A C 1
ATOM 1385 O O . ARG A 1 170 ? -0.097 15.209 7.901 1.00 84.69 170 ARG A O 1
ATOM 1392 N N . ASP A 1 171 ? -0.531 17.007 9.188 1.00 81.62 171 ASP A N 1
ATOM 1393 C CA . ASP A 1 171 ? -1.390 16.326 10.147 1.00 81.62 171 ASP A CA 1
ATOM 1394 C C . ASP A 1 171 ? -2.671 17.145 10.345 1.00 81.62 171 ASP A C 1
ATOM 1396 O O . ASP A 1 171 ? -2.648 18.290 10.801 1.00 81.62 171 ASP A O 1
ATOM 1400 N N . THR A 1 172 ? -3.805 16.566 9.956 1.00 71.38 172 THR A N 1
ATOM 1401 C CA . THR A 1 172 ? -5.119 17.211 10.075 1.00 71.38 172 THR A CA 1
ATOM 1402 C C . THR A 1 172 ? -5.718 17.081 11.477 1.00 71.38 172 THR A C 1
ATOM 1404 O O . THR A 1 172 ? -6.574 17.888 11.834 1.00 71.38 172 THR A O 1
ATOM 1407 N N . LEU A 1 173 ? -5.243 16.136 12.298 1.00 65.31 173 LEU A N 1
ATOM 1408 C CA . LEU A 1 173 ? -5.658 15.974 13.696 1.00 65.31 173 LEU A CA 1
ATOM 1409 C C . LEU A 1 173 ? -4.988 17.017 14.603 1.00 65.31 173 LEU A C 1
ATOM 1411 O O . LEU A 1 173 ? -5.562 17.410 15.618 1.00 65.31 173 LEU A O 1
ATOM 1415 N N . GLY A 1 174 ? -3.799 17.493 14.216 1.00 56.38 174 GLY A N 1
ATOM 1416 C CA . GLY A 1 174 ? -3.046 18.542 14.913 1.00 56.38 174 GLY A CA 1
ATOM 1417 C C . GLY A 1 174 ? -3.275 19.973 14.407 1.00 56.38 174 GLY A C 1
ATOM 1418 O O . GLY A 1 174 ? -2.836 20.917 15.060 1.00 56.38 174 GLY A O 1
ATOM 1419 N N . GLY A 1 175 ? -3.939 20.161 13.259 1.00 49.00 175 GLY A N 1
ATOM 1420 C CA . GLY A 1 175 ? -4.209 21.481 12.666 1.00 49.00 175 GLY A CA 1
ATOM 1421 C C . GLY A 1 175 ? -2.977 22.238 12.138 1.00 49.00 175 GLY A C 1
ATOM 1422 O O . GLY A 1 175 ? -3.109 23.377 11.694 1.00 49.00 175 GLY A O 1
ATOM 1423 N N . GLU A 1 176 ? -1.791 21.626 12.155 1.00 50.91 176 GLU A N 1
ATOM 1424 C CA . GLU A 1 176 ? -0.536 22.214 11.679 1.00 50.91 176 GLU A CA 1
ATOM 1425 C C . GLU A 1 176 ? -0.115 21.557 10.356 1.00 50.91 176 GLU A C 1
ATOM 1427 O O . GLU A 1 176 ? 0.158 20.358 10.287 1.00 50.91 176 GLU A O 1
ATOM 1432 N N . ILE A 1 177 ? -0.015 22.357 9.293 1.00 53.81 177 ILE A N 1
ATOM 1433 C CA . ILE A 1 177 ? 0.702 21.963 8.076 1.00 53.81 177 ILE A CA 1
ATOM 1434 C C . ILE A 1 177 ? 2.133 22.477 8.229 1.00 53.81 177 ILE A C 1
ATOM 1436 O O . ILE A 1 177 ? 2.343 23.691 8.252 1.00 53.81 177 ILE A O 1
ATOM 1440 N N . LYS A 1 178 ? 3.114 21.575 8.346 1.00 58.41 178 LYS A N 1
ATOM 1441 C CA . LYS A 1 178 ? 4.532 21.939 8.436 1.00 58.41 178 LYS A CA 1
ATOM 1442 C C . LYS A 1 178 ? 5.227 21.635 7.119 1.00 58.41 178 LYS A C 1
ATOM 1444 O O . LYS A 1 178 ? 5.520 20.492 6.784 1.00 58.41 178 LYS A O 1
ATOM 1449 N N . TRP A 1 179 ? 5.527 22.698 6.389 1.00 54.88 179 TRP A N 1
ATOM 1450 C CA . TRP A 1 179 ? 6.432 22.646 5.252 1.00 54.88 179 TRP A CA 1
ATOM 1451 C C . TRP A 1 179 ? 7.852 22.781 5.787 1.00 54.88 179 TRP A C 1
ATOM 1453 O O . TRP A 1 179 ? 8.189 23.817 6.359 1.00 54.88 179 TRP A O 1
ATOM 1463 N N . VAL A 1 180 ? 8.664 21.733 5.656 1.00 54.69 180 VAL A N 1
ATOM 1464 C CA . VAL A 1 180 ? 10.078 21.794 6.034 1.00 54.69 180 VAL A CA 1
ATOM 1465 C C . VAL A 1 180 ? 10.917 21.358 4.843 1.00 54.69 180 VAL A C 1
ATOM 1467 O O . VAL A 1 180 ? 11.243 20.189 4.657 1.00 54.69 180 VAL A O 1
ATOM 1470 N N . GLU A 1 181 ? 11.246 22.330 4.005 1.00 55.19 181 GLU A N 1
ATOM 1471 C CA . GLU A 1 181 ? 12.195 22.134 2.920 1.00 55.19 181 GLU A CA 1
ATOM 1472 C C . GLU A 1 181 ? 13.614 22.208 3.496 1.00 55.19 181 GLU A C 1
ATOM 1474 O O . GLU A 1 181 ? 13.999 23.218 4.087 1.00 55.19 181 GLU A O 1
ATOM 1479 N N . PHE A 1 182 ? 14.376 21.119 3.382 1.00 54.03 182 PHE A N 1
ATOM 1480 C CA . PHE A 1 182 ? 15.799 21.122 3.695 1.00 54.03 182 PHE A CA 1
ATOM 1481 C C . PHE A 1 182 ? 16.570 21.176 2.378 1.00 54.03 182 PHE A C 1
ATOM 1483 O O . PHE A 1 182 ? 16.647 20.197 1.639 1.00 54.03 182 PHE A O 1
ATOM 1490 N N . HIS A 1 183 ? 17.167 22.325 2.084 1.00 51.72 183 HIS A N 1
ATOM 1491 C CA . HIS A 1 183 ? 18.232 22.375 1.093 1.00 51.72 183 HIS A CA 1
ATOM 1492 C C . HIS A 1 183 ? 19.533 22.015 1.799 1.00 51.72 183 HIS A C 1
ATOM 1494 O O . HIS A 1 183 ? 19.976 22.732 2.696 1.00 51.72 183 HIS A O 1
ATOM 1500 N N . GLU A 1 184 ? 20.125 20.887 1.425 1.00 49.03 184 GLU A N 1
ATOM 1501 C CA . GLU A 1 184 ? 21.521 20.631 1.751 1.00 49.03 184 GLU A CA 1
ATOM 1502 C C . GLU A 1 184 ? 22.335 21.319 0.649 1.00 49.03 184 GLU A C 1
ATOM 1504 O O . GLU A 1 184 ? 22.351 20.871 -0.495 1.00 49.03 184 GLU A O 1
ATOM 1509 N N . GLU A 1 185 ? 22.916 22.483 0.953 1.00 42.00 185 GLU A N 1
ATOM 1510 C CA . GLU A 1 185 ? 23.866 23.131 0.047 1.00 42.00 185 GLU A CA 1
ATOM 1511 C C . GLU A 1 185 ? 25.059 22.184 -0.128 1.00 42.00 185 GLU A C 1
ATOM 1513 O O . GLU A 1 185 ? 25.808 21.935 0.819 1.00 42.00 185 GLU A O 1
ATOM 1518 N N . CYS A 1 186 ? 25.240 21.626 -1.329 1.00 44.34 186 CYS A N 1
ATOM 1519 C CA . CYS A 1 186 ? 26.492 20.964 -1.671 1.00 44.34 186 CYS A CA 1
ATOM 1520 C C . CYS A 1 186 ? 27.618 22.003 -1.577 1.00 44.34 186 CYS A C 1
ATOM 1522 O O . CYS A 1 186 ? 27.701 22.904 -2.410 1.00 44.34 186 CYS A O 1
ATOM 1524 N N . GLY A 1 187 ? 28.453 21.884 -0.542 1.00 41.47 187 GLY A N 1
ATOM 1525 C CA . GLY A 1 187 ? 29.684 22.655 -0.407 1.00 41.47 187 GLY A CA 1
ATOM 1526 C C . GLY A 1 187 ? 30.637 22.382 -1.572 1.00 41.47 187 GLY A C 1
ATOM 1527 O O . GLY A 1 187 ? 30.772 21.234 -2.001 1.00 41.47 187 GLY A O 1
ATOM 1528 N N . GLU A 1 188 ? 31.246 23.460 -2.071 1.00 36.16 188 GLU A N 1
ATOM 1529 C CA . GLU A 1 188 ? 32.327 23.467 -3.070 1.00 36.16 188 GLU A CA 1
ATOM 1530 C C . GLU A 1 188 ? 33.564 22.661 -2.638 1.00 36.16 188 GLU A C 1
ATOM 1532 O O . GLU A 1 188 ? 33.900 22.660 -1.427 1.00 36.16 188 GLU A O 1
#

Secondary structure (DSSP, 8-state):
--TT--EEEEESS-EEE-TT-TTTGGG-TT--EEEEES-EEE----S---EETTTT-TT--EEEEES-EE-TT-SEEEEE-TT--EEEEES-B--SEEEEE-TT--EEEEEESS--SEEEE---TT-EEEEEEE----HHHHHHHHHHGGGSSEEEEEEEETTEEEEEEEETTTTEEEEEEE------

Radius of gyration: 17.57 Å; chains: 1; bounding box: 45×50×39 Å

Foldseek 3Di:
DPPQAQEDADEDEDEDEQCPPVVNLNPQCNHAYYAYENYEYEYPDPDQDADANCPSNQNHAYYHAHLYEYDPSHQEHEHAHQNHQYYHYEAYPEAHEYEYHHQNHQEYEEEHQHDHLYYAYDQHQNYAYEYEYEYPDDPVSVVVNVVNCVNHQWYWYWYHYPQGIFIWIDHNVVVDGDGDGDGPHPDD

Sequence (188 aa):
MCRSLKTLKLWLPCRLDNLVSPKYSIGFQFLKNLILNEVWISDNDDKNSSHDLFSGCLNLENLELNKCFWASNLTTFYISAPKLLKLIICDLSYNDMLVISAPTLEYFEFSSFYPPIDLCIEKCPALEVKIYIESDRNYLQMMDITERLSHAISLMISWNYFMGKILLSRDTLGGEIKWVEFHEECGE